Protein AF-A0AA50E3D1-F1 (afdb_monomer_lite)

Foldseek 3Di:
DDLDDLLVCLACLLLCLQVLHDDDPSNVVVDDPLLNVLSVLSRDPDPDGDDPVSLLVSLVVSLLVCLQPPDPPDALQCQCSNQDVPLCQRSHYGNVVSPSVVSSVQRNVQVVLCVLLVSNQFDDWDQDPQRWIWTDSDPPDPAIATAWHFQQWAAPPPGGPGHDTQGGSVFDADPQHNFGFDPPLRTRDGDPPGPSRVVSNVVSVVVVVD

Structure (mmCIF, N/CA/C/O backbone):
data_AF-A0AA50E3D1-F1
#
_entry.id   AF-A0AA50E3D1-F1
#
loop_
_atom_site.group_PDB
_atom_site.id
_atom_site.type_symbol
_atom_site.label_atom_id
_atom_site.label_alt_id
_atom_site.label_comp_id
_atom_site.label_asym_id
_atom_site.label_entity_id
_atom_site.label_seq_id
_atom_site.pdbx_PDB_ins_code
_atom_site.Cartn_x
_atom_site.Cartn_y
_atom_site.Cartn_z
_atom_site.occupancy
_atom_site.B_iso_or_equiv
_atom_site.auth_seq_id
_atom_site.auth_comp_id
_atom_site.auth_asym_id
_atom_site.auth_atom_id
_atom_site.pdbx_PDB_model_num
ATOM 1 N N . MET A 1 1 ? 15.733 -3.525 -39.068 1.00 38.19 1 MET A N 1
ATOM 2 C CA . MET A 1 1 ? 15.652 -3.343 -37.601 1.00 38.19 1 MET A CA 1
ATOM 3 C C . MET A 1 1 ? 14.176 -3.361 -37.200 1.00 38.19 1 MET A C 1
ATOM 5 O O . MET A 1 1 ? 13.487 -2.379 -37.436 1.00 38.19 1 MET A O 1
ATOM 9 N N . LYS A 1 2 ? 13.637 -4.506 -36.746 1.00 36.41 2 LYS A N 1
ATOM 10 C CA . LYS A 1 2 ? 12.202 -4.633 -36.421 1.00 36.41 2 LYS A CA 1
ATOM 11 C C . LYS A 1 2 ? 11.893 -3.815 -35.164 1.00 36.41 2 LYS A C 1
ATOM 13 O O . LYS A 1 2 ? 12.487 -4.052 -34.115 1.00 36.41 2 LYS A O 1
ATOM 18 N N . LEU A 1 3 ? 10.992 -2.844 -35.298 1.00 39.00 3 LEU A N 1
ATOM 19 C CA . LEU A 1 3 ? 10.443 -2.069 -34.191 1.00 39.00 3 LEU A CA 1
ATOM 20 C C . LEU A 1 3 ? 9.810 -3.046 -33.197 1.00 39.00 3 LEU A C 1
ATOM 22 O O . LEU A 1 3 ? 8.889 -3.777 -33.547 1.00 39.00 3 LEU A O 1
ATOM 26 N N . LEU A 1 4 ? 10.334 -3.080 -31.974 1.00 45.28 4 LEU A N 1
ATOM 27 C CA . LEU A 1 4 ? 9.755 -3.871 -30.895 1.00 45.28 4 LEU A CA 1
ATOM 28 C C . LEU A 1 4 ? 8.324 -3.375 -30.639 1.00 45.28 4 LEU A C 1
ATOM 30 O O . LEU A 1 4 ? 8.110 -2.171 -30.445 1.00 45.28 4 LEU A O 1
ATOM 34 N N . ASP A 1 5 ? 7.376 -4.308 -30.702 1.00 61.41 5 ASP A N 1
ATOM 35 C CA . ASP A 1 5 ? 5.982 -4.138 -30.296 1.00 61.41 5 ASP A CA 1
ATOM 36 C C . ASP A 1 5 ? 5.935 -3.670 -28.829 1.00 61.41 5 ASP A C 1
ATOM 38 O O . ASP A 1 5 ? 6.790 -4.063 -28.027 1.00 61.41 5 ASP A O 1
ATOM 42 N N . GLY A 1 6 ? 4.965 -2.827 -28.461 1.00 61.62 6 GLY A N 1
ATOM 43 C CA . GLY A 1 6 ? 4.809 -2.322 -27.089 1.00 61.62 6 GLY A CA 1
ATOM 44 C C . GLY A 1 6 ? 4.731 -3.455 -26.061 1.00 61.62 6 GLY A C 1
ATOM 45 O O . GLY A 1 6 ? 5.223 -3.324 -24.942 1.00 61.62 6 GLY A O 1
ATOM 46 N N . ASN A 1 7 ? 4.238 -4.619 -26.489 1.00 69.19 7 ASN A N 1
ATOM 47 C CA . ASN A 1 7 ? 4.177 -5.842 -25.697 1.00 69.19 7 ASN A CA 1
ATOM 48 C C . ASN A 1 7 ? 5.562 -6.400 -25.296 1.00 69.19 7 ASN A C 1
ATOM 50 O O . ASN A 1 7 ? 5.706 -7.000 -24.231 1.00 69.19 7 ASN A O 1
ATOM 54 N N . LEU A 1 8 ? 6.614 -6.183 -26.103 1.00 79.31 8 LEU A N 1
ATOM 55 C CA . LEU A 1 8 ? 7.971 -6.609 -25.736 1.00 79.31 8 LEU A CA 1
ATOM 56 C C . LEU A 1 8 ? 8.584 -5.729 -24.643 1.00 79.31 8 LEU A C 1
ATOM 58 O O . LEU A 1 8 ? 9.304 -6.256 -23.801 1.00 79.31 8 LEU A O 1
ATOM 62 N N . ILE A 1 9 ? 8.298 -4.425 -24.615 1.00 85.12 9 ILE A N 1
ATOM 63 C CA . ILE A 1 9 ? 8.881 -3.513 -23.615 1.00 85.12 9 ILE A CA 1
ATOM 64 C C . ILE A 1 9 ? 8.544 -4.006 -22.205 1.00 85.12 9 ILE A C 1
ATOM 66 O O . ILE A 1 9 ? 9.432 -4.228 -21.384 1.00 85.12 9 ILE A O 1
ATOM 70 N N . TYR A 1 10 ? 7.264 -4.264 -21.953 1.00 83.19 10 TYR A N 1
ATOM 71 C CA . TYR A 1 10 ? 6.784 -4.723 -20.652 1.00 83.19 10 TYR A CA 1
ATOM 72 C C . TYR A 1 10 ? 7.234 -6.146 -20.312 1.00 83.19 10 TYR A C 1
ATOM 74 O O . TYR A 1 10 ? 7.543 -6.438 -19.159 1.00 83.19 10 TYR A O 1
ATOM 82 N N . LYS A 1 11 ? 7.383 -7.013 -21.322 1.00 84.81 11 LYS A N 1
ATOM 83 C CA . LYS A 1 11 ? 7.913 -8.372 -21.144 1.00 84.81 11 LYS A CA 1
ATOM 84 C C . LYS A 1 11 ? 9.331 -8.395 -20.559 1.00 84.81 11 LYS A C 1
ATOM 86 O O . LYS A 1 11 ? 9.664 -9.335 -19.841 1.00 84.81 11 LYS A O 1
ATOM 91 N N . TYR A 1 12 ? 10.161 -7.402 -20.885 1.00 89.69 12 TYR A N 1
ATOM 92 C CA . TYR A 1 12 ? 11.576 -7.369 -20.497 1.00 89.69 12 TYR A CA 1
ATOM 93 C C . TYR A 1 12 ? 11.921 -6.280 -19.474 1.00 89.69 12 TYR A C 1
ATOM 95 O O . TYR A 1 12 ? 13.002 -6.338 -18.887 1.00 89.69 12 TYR A O 1
ATOM 103 N N . ALA A 1 13 ? 11.034 -5.311 -19.223 1.00 90.81 13 ALA A N 1
ATOM 104 C CA . ALA A 1 13 ? 11.274 -4.214 -18.282 1.00 90.81 13 ALA A CA 1
ATOM 105 C C . ALA A 1 13 ? 11.737 -4.711 -16.901 1.00 90.81 13 ALA A C 1
ATOM 107 O O . ALA A 1 13 ? 12.683 -4.173 -16.326 1.00 90.81 13 ALA A O 1
ATOM 108 N N . ASN A 1 14 ? 11.139 -5.793 -16.404 1.00 92.06 14 ASN A N 1
ATOM 109 C CA . ASN A 1 14 ? 11.482 -6.384 -15.115 1.00 92.06 14 ASN A CA 1
ATOM 110 C C . ASN A 1 14 ? 12.936 -6.887 -15.026 1.00 92.06 14 ASN A C 1
ATOM 112 O O . ASN A 1 14 ? 13.548 -6.778 -13.964 1.00 92.06 14 ASN A O 1
ATOM 116 N N . ILE A 1 15 ? 13.506 -7.393 -16.126 1.00 91.81 15 ILE A N 1
ATOM 117 C CA . ILE A 1 15 ? 14.906 -7.839 -16.207 1.00 91.81 15 ILE A CA 1
ATOM 118 C C . ILE A 1 15 ? 15.848 -6.635 -16.175 1.00 91.81 15 ILE A C 1
ATOM 120 O O . ILE A 1 15 ? 16.857 -6.667 -15.475 1.00 91.81 15 ILE A O 1
ATOM 124 N N . PHE A 1 16 ? 15.499 -5.554 -16.877 1.00 93.12 16 PHE A N 1
ATOM 125 C CA . PHE A 1 16 ? 16.273 -4.310 -16.852 1.00 93.12 16 PHE A CA 1
ATOM 126 C C . PHE A 1 16 ? 16.295 -3.688 -15.451 1.00 93.12 16 PHE A C 1
ATOM 128 O O . PHE A 1 16 ? 17.358 -3.304 -14.964 1.00 93.12 16 PHE A O 1
ATOM 135 N N . ILE A 1 17 ? 15.147 -3.676 -14.765 1.00 93.38 17 ILE A N 1
ATOM 136 C CA . ILE A 1 17 ? 15.032 -3.220 -13.372 1.00 93.38 17 ILE A CA 1
ATOM 137 C C . ILE A 1 17 ? 15.901 -4.081 -12.439 1.00 93.38 17 ILE A C 1
ATOM 139 O O . ILE A 1 17 ? 16.658 -3.546 -11.617 1.00 93.38 17 ILE A O 1
ATOM 143 N N . PHE A 1 18 ? 15.806 -5.409 -12.565 1.00 92.25 18 PHE A N 1
ATOM 144 C CA . PHE A 1 18 ? 16.572 -6.353 -11.749 1.00 92.25 18 PHE A CA 1
ATOM 145 C C . PHE A 1 18 ? 18.081 -6.168 -11.943 1.00 92.25 18 PHE A C 1
ATOM 147 O O . PHE A 1 18 ? 18.808 -5.982 -10.967 1.00 92.25 18 PHE A O 1
ATOM 154 N N . GLY A 1 19 ? 18.530 -6.122 -13.200 1.00 91.94 19 GLY A N 1
ATOM 155 C CA . GLY A 1 19 ? 19.931 -5.928 -13.575 1.00 91.94 19 GLY A CA 1
ATOM 156 C C . GLY A 1 19 ? 20.464 -4.506 -13.385 1.00 91.94 19 GLY A C 1
ATOM 157 O O . GLY A 1 19 ? 21.650 -4.282 -13.596 1.00 91.94 19 GLY A O 1
ATOM 158 N N . ASN A 1 20 ? 19.619 -3.552 -12.971 1.00 92.38 20 ASN A N 1
ATOM 159 C CA . ASN A 1 20 ? 19.969 -2.133 -12.829 1.00 92.38 20 ASN A CA 1
ATOM 160 C C . ASN A 1 20 ? 20.496 -1.491 -14.130 1.00 92.38 20 ASN A C 1
ATOM 162 O O . ASN A 1 20 ? 21.344 -0.600 -14.096 1.00 92.38 20 ASN A O 1
ATOM 166 N N . TYR A 1 21 ? 20.008 -1.952 -15.281 1.00 92.12 21 TYR A N 1
ATOM 167 C CA . TYR A 1 21 ? 20.421 -1.438 -16.586 1.00 92.12 21 TYR A CA 1
ATOM 168 C C . TYR A 1 21 ? 19.746 -0.098 -16.904 1.00 92.12 21 TYR A C 1
ATOM 170 O O . TYR A 1 21 ? 18.844 0.348 -16.199 1.00 92.12 21 TYR A O 1
ATOM 178 N N . GLN A 1 22 ? 20.172 0.576 -17.970 1.00 91.38 22 GLN A N 1
ATOM 179 C CA . GLN A 1 22 ? 19.417 1.695 -18.545 1.00 91.38 22 GLN A CA 1
ATOM 180 C C . GLN A 1 22 ? 18.442 1.159 -19.596 1.00 91.38 22 GLN A C 1
ATOM 182 O O . GLN A 1 22 ? 18.781 0.232 -20.334 1.00 91.38 22 GLN A O 1
ATOM 187 N N . LEU A 1 23 ? 17.236 1.731 -19.675 1.00 91.69 23 LEU A N 1
ATOM 188 C CA . LEU A 1 23 ? 16.322 1.399 -20.770 1.00 91.69 23 LEU A CA 1
ATOM 189 C C . LEU A 1 23 ? 16.859 1.971 -22.087 1.00 91.69 23 LEU A C 1
ATOM 191 O O . LEU A 1 23 ? 17.353 3.101 -22.093 1.00 91.69 23 LEU A O 1
ATOM 195 N N . PRO A 1 24 ? 16.695 1.259 -23.214 1.00 93.44 24 PRO A N 1
ATOM 196 C CA . PRO A 1 24 ? 16.945 1.833 -24.529 1.00 93.44 24 PRO A CA 1
ATOM 197 C C . PRO A 1 24 ? 16.092 3.089 -24.755 1.00 93.44 24 PRO A C 1
ATOM 199 O O . PRO A 1 24 ? 14.899 3.095 -24.444 1.00 93.44 24 PRO A O 1
ATOM 202 N N . GLU A 1 25 ? 16.660 4.131 -25.367 1.00 92.62 25 GLU A N 1
ATOM 203 C CA . GLU A 1 25 ? 15.930 5.377 -25.670 1.00 92.62 25 GLU A CA 1
ATOM 204 C C . GLU A 1 25 ? 14.661 5.123 -26.493 1.00 92.62 25 GLU A C 1
ATOM 206 O O . GLU A 1 25 ? 13.601 5.692 -26.231 1.00 92.62 25 GLU A O 1
ATOM 211 N N . SER A 1 26 ? 14.738 4.178 -27.432 1.00 91.81 26 SER A N 1
ATOM 212 C CA . SER A 1 26 ? 13.607 3.754 -28.259 1.00 91.81 26 SER A CA 1
ATOM 213 C C . SER A 1 26 ? 12.440 3.157 -27.461 1.00 91.81 26 SER A C 1
ATOM 215 O O . SER A 1 26 ? 11.311 3.159 -27.952 1.00 91.81 26 SER A O 1
ATOM 217 N N . TRP A 1 27 ? 12.684 2.647 -26.248 1.00 92.31 27 TRP A N 1
ATOM 218 C CA . TRP A 1 27 ? 11.636 2.175 -25.339 1.00 92.31 27 TRP A CA 1
ATOM 219 C C . TRP A 1 27 ? 11.072 3.330 -24.525 1.00 92.31 27 TRP A C 1
ATOM 221 O O . TRP A 1 27 ? 9.857 3.451 -24.415 1.00 92.31 27 TRP A O 1
ATOM 231 N N . ILE A 1 28 ? 11.940 4.211 -24.019 1.00 92.06 28 ILE A N 1
ATOM 232 C CA . ILE A 1 28 ? 11.545 5.381 -23.224 1.00 92.06 28 ILE A CA 1
ATOM 233 C C . ILE A 1 28 ? 10.522 6.238 -23.981 1.00 92.06 28 ILE A C 1
ATOM 235 O O . ILE A 1 28 ? 9.529 6.652 -23.392 1.00 92.06 28 ILE A O 1
ATOM 239 N N . ILE A 1 29 ? 10.720 6.448 -25.287 1.00 92.38 29 ILE A N 1
ATOM 240 C CA . ILE A 1 29 ? 9.815 7.240 -26.142 1.00 92.38 29 ILE A CA 1
ATOM 241 C C . ILE A 1 29 ? 8.424 6.590 -26.286 1.00 92.38 29 ILE A C 1
ATOM 243 O O . ILE A 1 29 ? 7.438 7.288 -26.506 1.00 92.38 29 ILE A O 1
ATOM 247 N N . LYS A 1 30 ? 8.328 5.262 -26.158 1.00 91.94 30 LYS A N 1
ATOM 248 C CA . LYS A 1 30 ? 7.078 4.497 -26.310 1.00 91.94 30 LYS A CA 1
ATOM 249 C C . LYS A 1 30 ? 6.349 4.244 -24.990 1.00 91.94 30 LYS A C 1
ATOM 251 O O . LYS A 1 30 ? 5.217 3.769 -25.008 1.00 91.94 30 LYS A O 1
ATOM 256 N N . MET A 1 31 ? 6.997 4.496 -23.856 1.00 90.81 31 MET A N 1
ATOM 257 C CA . MET A 1 31 ? 6.428 4.247 -22.536 1.00 90.81 31 MET A CA 1
ATOM 258 C C . MET A 1 31 ? 5.663 5.474 -22.025 1.00 90.81 31 MET A C 1
ATOM 260 O O . MET A 1 31 ? 6.094 6.608 -22.247 1.00 90.81 31 MET A O 1
ATOM 264 N N . PRO A 1 32 ? 4.565 5.278 -21.274 1.00 91.81 32 PRO A N 1
ATOM 265 C CA . PRO A 1 32 ? 3.883 6.387 -20.626 1.00 91.81 32 PRO A CA 1
ATOM 266 C C . PRO A 1 32 ? 4.798 7.034 -19.578 1.00 91.81 32 PRO A C 1
ATOM 268 O O . PRO A 1 32 ? 5.623 6.367 -18.944 1.00 91.81 32 PRO A O 1
ATOM 271 N N . LYS A 1 33 ? 4.631 8.346 -19.362 1.00 92.19 33 LYS A N 1
ATOM 272 C CA . LYS A 1 33 ? 5.513 9.145 -18.488 1.00 92.19 33 LYS A CA 1
ATOM 273 C C . LY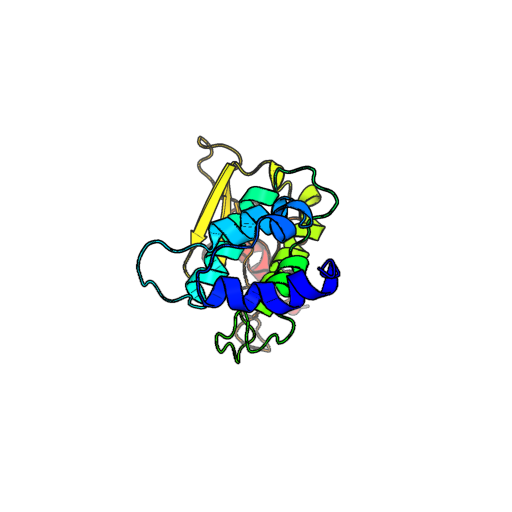S A 1 33 ? 5.644 8.555 -17.083 1.00 92.19 33 LYS A C 1
ATOM 275 O O . LYS A 1 33 ? 6.761 8.422 -16.589 1.00 92.19 33 LYS A O 1
ATOM 280 N N . TRP A 1 34 ? 4.531 8.129 -16.481 1.00 93.62 34 TRP A N 1
ATOM 281 C CA . TRP A 1 34 ? 4.526 7.514 -15.150 1.00 93.62 34 TRP A CA 1
ATOM 282 C C . TRP A 1 34 ? 5.402 6.250 -15.088 1.00 93.62 34 TRP A C 1
ATOM 284 O O . TRP A 1 34 ? 6.062 6.006 -14.083 1.00 93.62 34 TRP A O 1
ATOM 294 N N . ALA A 1 35 ? 5.445 5.449 -16.160 1.00 93.44 35 ALA A N 1
ATOM 295 C CA . ALA A 1 35 ? 6.210 4.204 -16.189 1.00 93.44 35 ALA A CA 1
ATOM 296 C C . ALA A 1 35 ? 7.712 4.487 -16.266 1.00 93.44 35 ALA A C 1
ATOM 298 O O . ALA A 1 35 ? 8.502 3.845 -15.575 1.00 93.44 35 ALA A O 1
ATOM 299 N N . VAL A 1 36 ? 8.100 5.485 -17.065 1.00 93.94 36 VAL A N 1
ATOM 300 C CA . VAL A 1 36 ? 9.487 5.959 -17.148 1.00 93.94 36 VAL A CA 1
ATOM 301 C C . VAL A 1 36 ? 9.936 6.556 -15.812 1.00 93.94 36 VAL A C 1
ATOM 303 O O . VAL A 1 36 ? 11.042 6.275 -15.351 1.00 93.94 36 VAL A O 1
ATOM 306 N N . GLU A 1 37 ? 9.091 7.362 -15.166 1.00 94.31 37 GLU A N 1
ATOM 307 C CA . GLU A 1 37 ? 9.381 7.935 -13.846 1.00 94.31 37 GLU A CA 1
ATOM 308 C C . GLU A 1 37 ? 9.537 6.855 -12.770 1.00 94.31 37 GLU A C 1
ATOM 310 O O . GLU A 1 37 ? 10.506 6.888 -12.004 1.00 94.31 37 GLU A O 1
ATOM 315 N N . PHE A 1 38 ? 8.639 5.866 -12.744 1.00 95.38 38 PHE A N 1
ATOM 316 C CA . PHE A 1 38 ? 8.739 4.732 -11.831 1.00 95.38 38 PHE A CA 1
ATOM 317 C C . PHE A 1 38 ? 10.017 3.927 -12.073 1.00 95.38 38 PHE A C 1
ATOM 319 O O . PHE A 1 38 ? 10.761 3.680 -11.124 1.00 95.38 38 PHE A O 1
ATOM 326 N N . TYR A 1 39 ? 10.330 3.600 -13.329 1.00 94.56 39 TYR A N 1
ATOM 327 C CA . TYR A 1 39 ? 11.570 2.913 -13.690 1.00 94.56 39 TYR A CA 1
ATOM 328 C C . TYR A 1 39 ? 12.803 3.653 -13.163 1.00 94.56 39 TYR A C 1
ATOM 330 O O . TYR A 1 39 ? 13.633 3.076 -12.464 1.00 94.56 39 TYR A O 1
ATOM 338 N N . LYS A 1 40 ? 12.900 4.958 -13.445 1.00 93.38 40 LYS A N 1
ATOM 339 C CA . LYS A 1 40 ? 14.020 5.791 -12.990 1.00 93.38 40 LYS A CA 1
ATOM 340 C C . LYS A 1 40 ? 14.119 5.825 -11.468 1.00 93.38 40 LYS A C 1
ATOM 342 O O . LYS A 1 40 ? 15.220 5.871 -10.933 1.00 93.38 40 LYS A O 1
ATOM 347 N N . SER A 1 41 ? 12.988 5.771 -10.763 1.00 92.69 41 SER A N 1
ATOM 348 C CA . SER A 1 41 ? 12.974 5.730 -9.299 1.00 92.69 41 SER A CA 1
ATOM 349 C C . SER A 1 41 ? 13.539 4.436 -8.706 1.00 92.69 41 SER A C 1
ATOM 351 O O . SER A 1 41 ? 13.943 4.446 -7.546 1.00 92.69 41 SER A O 1
ATOM 353 N N . LEU A 1 42 ? 13.580 3.356 -9.496 1.00 93.62 42 LEU A N 1
ATOM 354 C CA . LEU A 1 42 ? 14.146 2.063 -9.117 1.00 93.62 42 LEU A CA 1
ATOM 355 C C . LEU A 1 42 ? 15.634 1.934 -9.450 1.00 93.62 42 LEU A C 1
ATOM 357 O O . LEU A 1 42 ? 16.236 0.919 -9.093 1.00 93.62 42 LEU A O 1
ATOM 361 N N . HIS A 1 43 ? 16.227 2.916 -10.134 1.00 91.00 43 HIS A N 1
ATOM 362 C CA . HIS A 1 43 ? 17.659 2.920 -10.400 1.00 91.00 43 HIS A CA 1
ATOM 363 C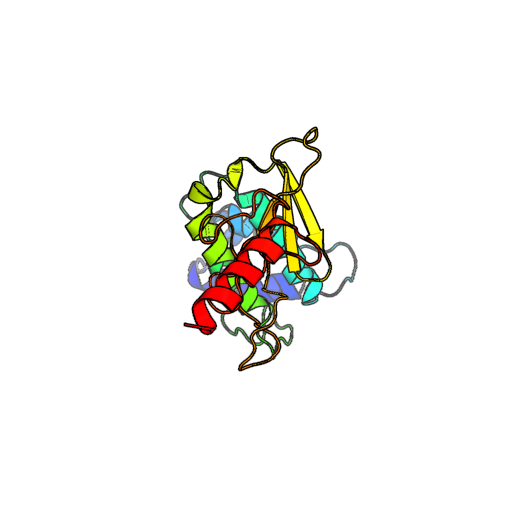 C . HIS A 1 43 ? 18.437 3.079 -9.093 1.00 91.00 43 HIS A C 1
ATOM 365 O O . HIS A 1 43 ? 18.104 3.908 -8.242 1.00 91.00 43 HIS A O 1
ATOM 371 N N . ARG A 1 44 ? 19.477 2.264 -8.932 1.00 90.31 44 ARG A N 1
ATOM 372 C CA . ARG A 1 44 ? 20.261 2.189 -7.700 1.00 90.31 44 ARG A CA 1
ATOM 373 C C . ARG A 1 44 ? 21.693 2.636 -7.995 1.00 90.31 44 ARG A C 1
ATOM 375 O O . ARG A 1 44 ? 22.317 2.028 -8.864 1.00 90.31 44 ARG A O 1
ATOM 382 N N . PRO A 1 45 ? 22.214 3.677 -7.323 1.00 81.56 45 PRO A N 1
ATOM 383 C CA . PRO A 1 45 ? 23.646 3.933 -7.332 1.00 81.56 45 PRO A CA 1
ATOM 384 C C . PRO A 1 45 ? 24.350 2.814 -6.557 1.00 81.56 45 PRO A C 1
ATOM 386 O O . PRO A 1 45 ? 23.807 2.308 -5.571 1.00 81.56 45 PRO A O 1
ATOM 389 N N . ASP A 1 46 ? 25.539 2.437 -7.019 1.00 74.19 46 ASP A N 1
ATOM 390 C CA . ASP A 1 46 ? 26.374 1.377 -6.445 1.00 74.19 46 ASP A CA 1
ATOM 391 C C . ASP A 1 46 ? 25.723 -0.020 -6.488 1.00 74.19 46 ASP A C 1
ATOM 393 O O . ASP A 1 46 ? 24.551 -0.176 -6.823 1.00 74.19 46 ASP A O 1
ATOM 397 N N . ASN A 1 47 ? 26.484 -1.079 -6.196 1.00 70.44 47 ASN A N 1
ATOM 398 C CA . ASN A 1 47 ? 26.085 -2.495 -6.345 1.00 70.44 47 ASN A CA 1
ATOM 399 C C . ASN A 1 47 ? 24.936 -2.960 -5.407 1.00 70.44 47 ASN A C 1
ATOM 401 O O . ASN A 1 47 ? 24.848 -4.135 -5.038 1.00 70.44 47 ASN A O 1
ATOM 405 N N . LEU A 1 48 ? 24.050 -2.053 -4.993 1.00 84.62 48 LEU A N 1
ATOM 406 C CA . LEU A 1 48 ? 22.862 -2.320 -4.203 1.00 84.62 48 LEU A CA 1
ATOM 407 C C . LEU A 1 48 ? 21.907 -3.244 -4.963 1.00 84.62 48 LEU A C 1
ATOM 409 O O . LEU A 1 48 ? 21.361 -2.929 -6.028 1.00 84.62 48 LEU A O 1
ATOM 413 N N . ARG A 1 49 ? 21.672 -4.407 -4.359 1.00 87.56 49 ARG A N 1
ATOM 414 C CA . ARG A 1 49 ? 20.713 -5.387 -4.859 1.00 87.56 49 ARG A CA 1
ATOM 415 C C . ARG A 1 49 ? 19.292 -4.878 -4.660 1.00 87.56 49 ARG A C 1
ATOM 417 O O . ARG A 1 49 ? 18.954 -4.309 -3.622 1.00 87.56 49 ARG A O 1
ATOM 424 N N . LEU A 1 50 ? 18.451 -5.129 -5.656 1.00 92.38 50 LEU A N 1
ATOM 425 C CA . LEU A 1 50 ? 17.018 -4.919 -5.526 1.00 92.38 50 LEU A CA 1
ATOM 426 C C . LEU A 1 50 ? 16.458 -5.900 -4.485 1.00 92.38 50 LEU A C 1
ATOM 428 O O . LEU A 1 50 ? 16.820 -7.075 -4.476 1.00 92.38 50 LEU A O 1
ATOM 432 N N . SER A 1 51 ? 15.582 -5.419 -3.608 1.00 93.12 51 SER A N 1
ATOM 433 C CA . SER A 1 51 ? 14.950 -6.214 -2.551 1.00 93.12 51 SER A CA 1
ATOM 434 C C . SER A 1 51 ? 13.450 -5.925 -2.479 1.00 93.12 51 SER A C 1
ATOM 436 O O . SER A 1 51 ? 13.003 -4.869 -2.934 1.00 93.12 51 SER A O 1
ATOM 438 N N . LEU A 1 52 ? 12.664 -6.832 -1.882 1.00 93.56 52 LEU A N 1
ATOM 439 C CA . LEU A 1 52 ? 11.224 -6.603 -1.690 1.00 93.56 52 LEU A CA 1
ATOM 440 C C . LEU A 1 52 ? 10.924 -5.327 -0.889 1.00 93.56 52 LEU A C 1
ATOM 442 O O . LEU A 1 52 ? 10.087 -4.551 -1.346 1.00 93.56 52 LEU A O 1
ATOM 446 N N . PRO A 1 53 ? 11.612 -5.021 0.235 1.00 92.94 53 PRO A N 1
ATOM 447 C CA . PRO A 1 53 ? 11.389 -3.759 0.939 1.00 92.94 53 PRO A CA 1
ATOM 448 C C . PRO A 1 53 ? 11.677 -2.531 0.069 1.00 92.94 53 PRO A C 1
ATOM 450 O O . PRO A 1 53 ? 10.945 -1.543 0.133 1.00 92.94 53 PRO A O 1
ATOM 453 N N . TYR A 1 54 ? 12.713 -2.592 -0.775 1.00 93.06 54 TYR A N 1
ATOM 454 C CA . TYR A 1 54 ? 13.035 -1.501 -1.692 1.00 93.06 54 TYR A CA 1
ATOM 455 C C . TYR A 1 54 ? 11.948 -1.319 -2.758 1.00 93.06 54 TYR A C 1
ATOM 457 O O . TYR A 1 54 ? 11.533 -0.187 -3.007 1.00 93.06 54 TYR A O 1
ATOM 465 N N . LEU A 1 55 ? 11.447 -2.413 -3.346 1.00 94.31 55 LEU A N 1
ATOM 466 C CA . LEU A 1 55 ? 10.319 -2.376 -4.282 1.00 94.31 55 LEU A CA 1
ATOM 467 C C . LEU A 1 55 ? 9.068 -1.807 -3.614 1.00 94.31 55 LEU A C 1
ATOM 469 O O . LEU A 1 55 ? 8.482 -0.859 -4.128 1.00 94.31 55 LEU A O 1
ATOM 473 N N . TYR A 1 56 ? 8.708 -2.324 -2.441 1.00 94.12 56 TYR A N 1
ATOM 474 C CA . TYR A 1 56 ? 7.553 -1.878 -1.668 1.00 94.12 56 TYR A CA 1
ATOM 475 C C . TYR A 1 56 ? 7.597 -0.364 -1.406 1.00 94.12 56 TYR A C 1
ATOM 477 O O . TYR A 1 56 ? 6.651 0.363 -1.714 1.00 94.12 56 TYR A O 1
ATOM 485 N N . LEU A 1 57 ? 8.720 0.144 -0.886 1.00 93.62 57 LEU A N 1
ATOM 486 C CA . LEU A 1 57 ? 8.875 1.570 -0.590 1.00 93.62 57 LEU A CA 1
ATOM 487 C C . LEU A 1 57 ? 8.937 2.429 -1.856 1.00 93.62 57 LEU A C 1
ATOM 489 O O . LEU A 1 57 ? 8.417 3.546 -1.855 1.00 93.62 57 LEU A O 1
ATOM 493 N N . SER A 1 58 ? 9.531 1.924 -2.937 1.00 95.25 58 SER A N 1
ATOM 494 C CA . SER A 1 58 ? 9.569 2.621 -4.228 1.00 95.25 58 SER A CA 1
ATOM 495 C C . SER A 1 58 ? 8.176 2.753 -4.841 1.00 95.25 58 SER A C 1
ATOM 497 O O . SER A 1 58 ? 7.805 3.847 -5.267 1.00 95.25 58 SER A O 1
ATOM 499 N N . ILE A 1 59 ? 7.373 1.684 -4.798 1.00 95.94 59 ILE A N 1
ATOM 500 C CA . ILE A 1 59 ? 5.963 1.685 -5.212 1.00 95.94 59 ILE A CA 1
ATOM 501 C C . ILE A 1 59 ? 5.178 2.702 -4.384 1.00 95.94 59 ILE A C 1
ATOM 503 O O . ILE A 1 59 ? 4.507 3.560 -4.953 1.00 95.94 59 ILE A O 1
ATOM 507 N N . LEU A 1 60 ? 5.302 2.668 -3.051 1.00 95.69 60 LEU A N 1
ATOM 508 C CA . LEU A 1 60 ? 4.612 3.616 -2.172 1.00 95.69 60 LEU A CA 1
ATOM 509 C C . LEU A 1 60 ? 5.008 5.064 -2.489 1.00 95.69 60 LEU A C 1
ATOM 511 O O . LEU A 1 60 ? 4.153 5.933 -2.647 1.00 95.69 60 LEU A O 1
ATOM 515 N N . LYS A 1 61 ? 6.311 5.334 -2.604 1.00 95.44 61 LYS A N 1
ATOM 516 C CA . LYS A 1 61 ? 6.838 6.670 -2.895 1.00 95.44 61 LYS A CA 1
ATOM 517 C C . LYS A 1 61 ? 6.341 7.185 -4.243 1.00 95.44 61 LYS A C 1
ATOM 519 O O . LYS A 1 61 ? 5.950 8.347 -4.332 1.00 95.44 61 LYS A O 1
ATOM 524 N N . HIS A 1 62 ? 6.358 6.347 -5.277 1.00 96.31 62 HIS A N 1
ATOM 525 C CA . HIS A 1 62 ? 5.869 6.720 -6.599 1.00 96.31 62 HIS A CA 1
ATOM 526 C C . HIS A 1 62 ? 4.350 6.929 -6.595 1.00 96.31 62 HIS A C 1
ATOM 528 O O . HIS A 1 62 ? 3.879 7.958 -7.066 1.00 96.31 62 HIS A O 1
ATOM 534 N N . PHE A 1 63 ? 3.586 6.041 -5.953 1.00 95.44 63 PHE A N 1
ATOM 535 C CA . PHE A 1 63 ? 2.143 6.197 -5.770 1.00 95.44 63 PHE A CA 1
ATOM 536 C C . PHE A 1 63 ? 1.780 7.550 -5.149 1.00 95.44 63 PHE A C 1
ATOM 538 O O . PHE A 1 63 ? 0.938 8.267 -5.687 1.00 95.44 63 PHE A O 1
ATOM 545 N N . LEU A 1 64 ? 2.454 7.935 -4.061 1.00 94.38 64 LEU A N 1
ATOM 546 C CA . LEU A 1 64 ? 2.218 9.218 -3.394 1.00 94.38 64 LEU A CA 1
ATOM 547 C C . LEU A 1 64 ? 2.535 10.418 -4.298 1.00 94.38 64 LEU A C 1
ATOM 549 O O . LEU A 1 64 ? 1.832 11.424 -4.235 1.00 94.38 64 LEU A O 1
ATOM 553 N N . LYS A 1 65 ? 3.550 10.311 -5.166 1.00 93.00 65 LYS A N 1
ATOM 554 C CA . LYS A 1 65 ? 3.855 11.338 -6.177 1.00 93.00 65 LYS A CA 1
ATOM 555 C C . LYS A 1 65 ? 2.789 11.435 -7.267 1.00 93.00 65 LYS A C 1
ATOM 557 O O . LYS A 1 65 ? 2.605 12.517 -7.811 1.00 93.00 65 LYS A O 1
ATOM 562 N N . MET A 1 66 ? 2.103 10.336 -7.578 1.00 92.94 66 MET A N 1
ATOM 563 C CA . MET A 1 66 ? 1.062 10.296 -8.609 1.00 92.94 66 MET A CA 1
ATOM 564 C C . MET A 1 66 ? -0.300 10.806 -8.120 1.00 92.94 66 MET A C 1
ATOM 566 O O . MET A 1 66 ? -1.107 11.232 -8.937 1.00 92.94 66 MET A O 1
ATOM 570 N N . LEU A 1 67 ? -0.559 10.831 -6.805 1.00 90.75 67 LEU A N 1
ATOM 571 C CA . LEU A 1 67 ? -1.815 11.340 -6.228 1.00 90.75 67 LEU A CA 1
ATOM 572 C C . LEU A 1 67 ? -2.260 12.727 -6.742 1.00 90.75 67 LEU A C 1
ATOM 574 O O . LEU A 1 67 ? -3.434 12.854 -7.097 1.00 90.75 67 LEU A O 1
ATOM 578 N N . PRO A 1 68 ? -1.399 13.766 -6.782 1.00 87.31 68 PRO A N 1
ATOM 579 C CA . PRO A 1 68 ? -1.797 15.090 -7.262 1.00 87.31 68 PRO A CA 1
ATOM 580 C C . PRO A 1 68 ? -1.913 15.187 -8.790 1.00 87.31 68 PRO A C 1
ATOM 582 O O . PRO A 1 68 ? -2.445 16.175 -9.293 1.00 87.31 68 PRO A O 1
ATOM 585 N N . VAL A 1 69 ? -1.405 14.208 -9.541 1.00 84.19 69 VAL A N 1
ATOM 586 C CA . VAL A 1 69 ? -1.307 14.289 -10.999 1.00 84.19 69 VAL A CA 1
ATOM 587 C C . VAL A 1 69 ? -2.650 13.918 -11.633 1.00 84.19 69 VAL A C 1
ATOM 589 O O . VAL A 1 69 ? -3.196 12.846 -11.387 1.00 84.19 69 VAL A O 1
ATOM 592 N N . LEU A 1 70 ? -3.177 14.785 -12.501 1.00 69.75 70 LEU A N 1
ATOM 593 C CA . LEU A 1 70 ? -4.398 14.543 -13.287 1.00 69.75 70 LEU A CA 1
ATOM 594 C C . LEU A 1 70 ? -4.135 13.640 -14.510 1.00 69.75 70 LEU A C 1
ATOM 596 O O . LEU A 1 70 ? -4.616 13.912 -15.605 1.00 69.75 70 LEU A O 1
ATOM 600 N N . GLN A 1 71 ? -3.330 12.590 -14.353 1.00 68.19 71 GLN A N 1
ATOM 601 C CA . GLN A 1 71 ? -3.082 11.629 -15.427 1.00 68.19 71 GLN A CA 1
ATOM 602 C C . GLN A 1 71 ? -4.203 10.590 -15.457 1.00 68.19 71 GLN A C 1
ATOM 604 O O . GLN A 1 71 ? -4.470 9.923 -14.460 1.00 68.19 71 GLN A O 1
ATOM 609 N N . THR A 1 72 ? -4.853 10.454 -16.611 1.00 70.12 72 THR A N 1
ATOM 610 C CA . THR A 1 72 ? -5.959 9.511 -16.840 1.00 70.12 72 THR A CA 1
ATOM 611 C C . THR A 1 72 ? -5.490 8.068 -17.018 1.00 70.12 72 THR A C 1
ATOM 613 O O . THR A 1 72 ? -6.256 7.146 -16.768 1.00 70.12 72 THR A O 1
ATOM 616 N N . GLU A 1 73 ? -4.235 7.865 -17.420 1.00 85.25 73 GLU A N 1
ATOM 617 C CA . GLU A 1 73 ? -3.700 6.547 -17.787 1.00 85.25 73 GLU A CA 1
ATOM 618 C C . GLU A 1 73 ? -3.070 5.782 -16.619 1.00 85.25 73 GLU A C 1
ATOM 620 O O . GLU A 1 73 ? -2.815 4.588 -16.738 1.00 85.25 73 GLU A O 1
ATOM 625 N N . TYR A 1 74 ? -2.774 6.445 -15.498 1.00 91.69 74 TYR A N 1
ATOM 626 C CA . TYR A 1 74 ? -2.125 5.800 -14.358 1.00 91.69 74 TYR A CA 1
ATOM 627 C C . TYR A 1 74 ? -3.149 5.199 -13.389 1.00 91.69 74 TYR A C 1
ATOM 629 O O . TYR A 1 74 ? -4.084 5.867 -12.945 1.00 91.69 74 TYR A O 1
ATOM 637 N N . HIS A 1 75 ? -2.894 3.960 -12.969 1.00 91.88 75 HIS A N 1
ATOM 638 C CA . HIS A 1 75 ? -3.473 3.379 -11.764 1.00 91.88 75 HIS A CA 1
ATOM 639 C C . HIS A 1 75 ? -2.526 2.314 -11.165 1.00 91.88 75 HIS A C 1
ATOM 641 O O . HIS A 1 75 ? -1.715 1.732 -11.893 1.00 91.88 75 HIS A O 1
ATOM 647 N N . PRO A 1 76 ? -2.582 2.049 -9.845 1.00 94.19 76 PRO A N 1
ATOM 648 C CA . PRO A 1 76 ? -1.598 1.207 -9.153 1.00 94.19 76 PRO A CA 1
ATOM 649 C C . PRO A 1 76 ? -1.443 -0.228 -9.668 1.00 94.19 76 PRO A C 1
ATOM 651 O O . PRO A 1 76 ? -0.362 -0.798 -9.540 1.00 94.19 76 PRO A O 1
ATOM 654 N N . GLN A 1 77 ? -2.473 -0.830 -10.270 1.00 91.69 77 GLN A N 1
ATOM 655 C CA . GLN A 1 77 ? -2.324 -2.170 -10.865 1.00 91.69 77 GLN A CA 1
ATOM 656 C C . GLN A 1 77 ? -1.304 -2.220 -12.012 1.00 91.69 77 GLN A C 1
ATOM 658 O O . GLN A 1 77 ? -0.712 -3.270 -12.254 1.00 91.69 77 GLN A O 1
ATOM 663 N N . LEU A 1 78 ? -1.029 -1.096 -12.682 1.00 92.19 78 LEU A N 1
ATOM 664 C CA . LEU A 1 78 ? -0.086 -1.066 -13.801 1.00 92.19 78 LEU A CA 1
ATOM 665 C C . LEU A 1 78 ? 1.370 -1.304 -13.386 1.00 92.19 78 LEU A C 1
ATOM 667 O O . LEU A 1 78 ? 2.189 -1.638 -14.241 1.00 92.19 78 LEU A O 1
ATOM 671 N N . TYR A 1 79 ? 1.712 -1.212 -12.094 1.00 93.38 79 TYR A N 1
ATOM 672 C CA . TYR A 1 79 ? 3.046 -1.610 -11.633 1.00 93.38 79 TYR A CA 1
ATOM 673 C C . TYR A 1 79 ? 3.351 -3.071 -11.971 1.00 93.38 79 TYR A C 1
ATOM 675 O O . TYR A 1 79 ? 4.475 -3.373 -12.368 1.00 93.38 79 TYR A O 1
ATOM 683 N N . LYS A 1 80 ? 2.354 -3.964 -11.894 1.00 90.00 80 LYS A N 1
ATOM 684 C CA . LYS A 1 80 ? 2.517 -5.399 -12.179 1.00 90.00 80 LYS A CA 1
ATOM 685 C C . LYS A 1 80 ? 3.057 -5.633 -13.594 1.00 90.00 80 LYS A C 1
ATOM 687 O O . LYS A 1 80 ? 3.946 -6.449 -13.798 1.00 90.00 80 LYS A O 1
ATOM 692 N N . VAL A 1 81 ? 2.623 -4.810 -14.549 1.00 88.69 81 VAL A N 1
ATOM 693 C CA . VAL A 1 81 ? 3.063 -4.869 -15.949 1.00 88.69 81 VAL A CA 1
ATOM 694 C C . VAL A 1 81 ? 4.571 -4.590 -16.095 1.00 88.69 81 VAL A C 1
ATOM 696 O O . VAL A 1 81 ? 5.222 -5.159 -16.964 1.00 88.69 81 VAL A O 1
ATOM 699 N N . LEU A 1 82 ? 5.154 -3.747 -15.233 1.00 90.31 82 LEU A N 1
ATOM 700 C CA . LEU A 1 82 ? 6.594 -3.438 -15.239 1.00 90.31 82 LEU A CA 1
ATOM 701 C C . LEU A 1 82 ? 7.421 -4.406 -14.391 1.00 90.31 82 LEU A C 1
ATOM 703 O O . LEU A 1 82 ? 8.578 -4.673 -14.713 1.00 90.31 82 LEU A O 1
ATOM 707 N N . LEU A 1 83 ? 6.847 -4.904 -13.295 1.00 92.19 83 LEU A N 1
ATOM 708 C CA . LEU A 1 83 ? 7.525 -5.808 -12.364 1.00 92.19 83 LEU A CA 1
ATOM 709 C C . LEU A 1 83 ? 7.512 -7.263 -12.864 1.00 92.19 83 LEU A C 1
ATOM 711 O 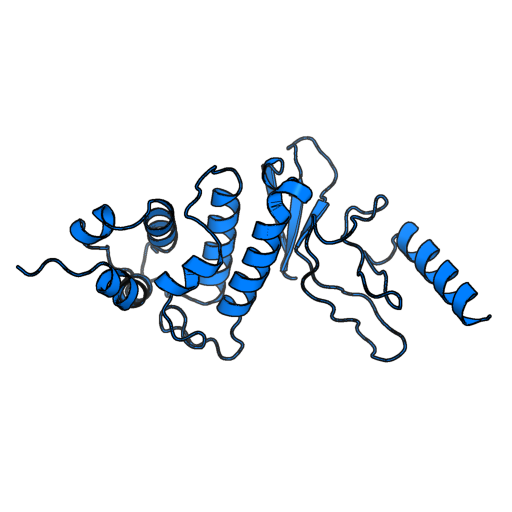O . LEU A 1 83 ? 8.367 -8.059 -12.477 1.00 92.19 83 LEU A O 1
ATOM 715 N N . GLY A 1 84 ? 6.623 -7.590 -13.800 1.00 87.06 84 GLY A N 1
ATOM 716 C CA . GLY A 1 84 ? 6.508 -8.894 -14.440 1.00 87.06 84 GLY A CA 1
ATOM 717 C C . GLY A 1 84 ? 5.199 -9.598 -14.087 1.00 87.06 84 GLY A C 1
ATOM 718 O O . GLY A 1 84 ? 4.616 -9.371 -13.034 1.00 87.06 84 GLY A O 1
ATOM 719 N N . ASN A 1 85 ? 4.761 -10.483 -14.984 1.00 77.94 85 ASN A N 1
ATOM 720 C CA . ASN A 1 85 ? 3.459 -11.153 -14.880 1.00 77.94 85 ASN A CA 1
ATOM 721 C C . ASN A 1 85 ? 3.413 -12.274 -13.828 1.00 77.94 85 ASN A C 1
ATOM 723 O O . ASN A 1 85 ? 2.327 -12.704 -13.457 1.00 77.94 85 ASN A O 1
ATOM 727 N N . ASP A 1 86 ? 4.569 -12.769 -13.377 1.00 81.62 86 ASP A N 1
ATOM 728 C CA . ASP A 1 86 ? 4.633 -13.747 -12.291 1.00 81.62 86 ASP A CA 1
ATOM 729 C C . ASP A 1 86 ? 4.652 -13.020 -10.945 1.00 81.62 86 ASP A C 1
ATOM 731 O O . ASP A 1 86 ? 5.655 -12.417 -10.554 1.00 81.62 86 ASP A O 1
ATOM 735 N N . LEU A 1 87 ? 3.521 -13.090 -10.249 1.00 72.69 87 LEU A N 1
ATOM 736 C CA . LEU A 1 87 ? 3.268 -12.383 -8.995 1.00 72.69 87 LEU A CA 1
ATOM 737 C C . LEU A 1 87 ? 4.068 -12.949 -7.815 1.00 72.69 87 LEU A C 1
ATOM 739 O O . LEU A 1 87 ? 4.243 -12.259 -6.813 1.00 72.69 87 LEU A O 1
ATOM 743 N N . SER A 1 88 ? 4.601 -14.168 -7.946 1.00 86.25 88 SER A N 1
ATOM 744 C CA . SER A 1 88 ? 5.509 -14.773 -6.964 1.00 86.25 88 SER A CA 1
ATOM 745 C C . SER A 1 88 ? 6.975 -14.368 -7.172 1.00 86.25 88 SER A C 1
ATOM 747 O O . SER A 1 88 ? 7.828 -14.645 -6.325 1.00 86.25 88 SER A O 1
ATOM 749 N N . LEU A 1 89 ? 7.277 -13.703 -8.297 1.00 89.81 89 LEU A N 1
ATOM 750 C CA . LEU A 1 89 ? 8.624 -13.302 -8.706 1.00 89.81 89 LEU A CA 1
ATOM 751 C C . LEU A 1 89 ? 8.685 -11.860 -9.264 1.00 89.81 89 LEU A C 1
ATOM 753 O O . LEU A 1 89 ? 9.228 -11.651 -10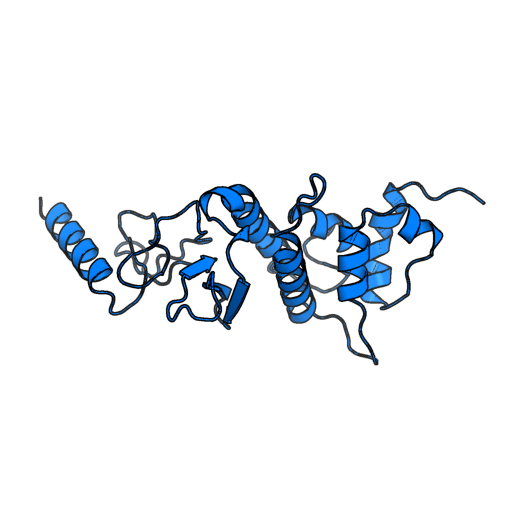.363 1.00 89.81 89 LEU A O 1
ATOM 757 N N . PRO A 1 90 ? 8.195 -10.835 -8.533 1.00 92.25 90 PRO A N 1
ATOM 758 C CA . PRO A 1 90 ? 8.299 -9.442 -8.964 1.00 92.25 90 PRO A CA 1
ATOM 759 C C . PRO A 1 90 ? 9.766 -9.052 -9.174 1.00 92.25 90 PRO A C 1
ATOM 761 O O . PRO A 1 90 ? 10.604 -9.176 -8.282 1.00 92.25 90 PRO A O 1
ATOM 764 N N . CYS A 1 91 ? 10.102 -8.604 -10.384 1.00 91.81 91 CYS A N 1
ATOM 765 C CA . CYS A 1 91 ? 11.475 -8.346 -10.820 1.00 91.81 91 CYS A CA 1
ATOM 766 C C . CYS A 1 91 ? 12.437 -9.502 -10.514 1.00 91.81 91 CYS A C 1
ATOM 768 O O . CYS A 1 91 ? 13.585 -9.256 -10.163 1.00 91.81 91 CYS A O 1
ATOM 770 N N . LYS A 1 92 ? 11.981 -10.758 -10.641 1.00 90.56 92 LYS A N 1
ATOM 771 C CA . LYS A 1 92 ? 12.769 -11.969 -10.338 1.00 90.56 92 LYS A CA 1
ATOM 772 C C . LYS A 1 92 ? 13.169 -12.117 -8.863 1.00 90.56 92 LYS A C 1
ATOM 774 O O . LYS A 1 92 ? 14.025 -12.938 -8.548 1.00 90.56 92 LYS A O 1
ATOM 779 N N . ILE A 1 93 ? 12.548 -11.361 -7.959 1.00 92.56 93 ILE A N 1
ATOM 780 C CA . ILE A 1 93 ? 12.744 -11.492 -6.515 1.00 92.56 93 ILE A CA 1
ATOM 781 C C . ILE A 1 93 ? 11.672 -12.420 -5.962 1.00 92.56 93 ILE A C 1
ATOM 783 O O . ILE A 1 93 ? 10.494 -12.185 -6.186 1.00 92.56 93 ILE A O 1
ATOM 787 N N . TYR A 1 94 ? 12.080 -13.450 -5.226 1.00 94.00 94 TYR A N 1
ATOM 788 C CA . TYR A 1 94 ? 11.167 -14.414 -4.615 1.00 94.00 94 TYR A CA 1
ATOM 789 C C . TYR A 1 94 ? 10.244 -13.754 -3.578 1.00 94.00 94 TYR A C 1
ATOM 791 O O . TYR A 1 94 ? 10.722 -13.251 -2.561 1.00 94.00 94 TYR A O 1
ATOM 799 N N . ASP A 1 95 ? 8.934 -13.772 -3.841 1.00 94.12 95 ASP A N 1
ATOM 800 C CA . ASP A 1 95 ? 7.860 -13.218 -3.006 1.00 94.12 95 ASP A CA 1
ATOM 801 C C . ASP A 1 95 ? 6.729 -14.251 -2.815 1.00 94.12 95 ASP A C 1
ATOM 803 O O . ASP A 1 95 ? 5.647 -14.127 -3.393 1.00 94.12 95 ASP A O 1
ATOM 807 N N . PRO A 1 96 ? 6.947 -15.305 -2.007 1.00 92.69 96 PRO A N 1
ATOM 808 C CA . PRO A 1 96 ? 5.971 -16.387 -1.843 1.00 92.69 96 PRO A CA 1
ATOM 809 C C . PRO A 1 96 ? 4.676 -15.939 -1.155 1.00 92.69 96 PRO A C 1
ATOM 811 O O . PRO A 1 96 ? 3.652 -16.607 -1.265 1.00 92.69 96 PRO A O 1
ATOM 814 N N . LEU A 1 97 ? 4.720 -14.818 -0.431 1.00 93.38 97 LEU A N 1
ATOM 815 C CA . LEU A 1 97 ? 3.565 -14.240 0.252 1.00 93.38 97 LEU A CA 1
ATOM 816 C C . LEU A 1 97 ? 2.832 -13.206 -0.612 1.00 93.38 97 LEU A C 1
ATOM 818 O O . LEU A 1 97 ? 1.862 -12.621 -0.135 1.00 93.38 97 LEU A O 1
ATOM 822 N N . GLN A 1 98 ? 3.283 -12.978 -1.853 1.00 93.56 98 GLN A N 1
ATOM 823 C CA . GLN A 1 98 ? 2.681 -12.033 -2.796 1.00 93.56 98 GLN A CA 1
ATOM 824 C C . GLN A 1 98 ? 2.487 -10.641 -2.170 1.00 93.56 98 GLN A C 1
ATOM 826 O O . GLN A 1 98 ? 1.453 -9.986 -2.343 1.00 93.56 98 GLN A O 1
ATOM 831 N N . ILE A 1 99 ? 3.486 -10.193 -1.402 1.00 92.50 99 ILE A N 1
ATOM 832 C CA . ILE A 1 99 ? 3.470 -8.922 -0.673 1.00 92.50 99 ILE A CA 1
ATOM 833 C C . ILE A 1 99 ? 3.321 -7.759 -1.650 1.00 92.50 99 ILE A C 1
ATOM 835 O O . ILE A 1 99 ? 2.529 -6.848 -1.407 1.00 92.50 99 ILE A O 1
ATOM 839 N N . ILE A 1 100 ? 4.079 -7.775 -2.748 1.00 94.31 100 ILE A N 1
ATOM 840 C CA . ILE A 1 100 ? 4.047 -6.703 -3.748 1.00 94.31 100 ILE A CA 1
ATOM 841 C C . ILE A 1 100 ? 2.699 -6.670 -4.465 1.00 94.31 100 ILE A C 1
ATOM 843 O O . ILE A 1 100 ? 2.125 -5.595 -4.643 1.00 94.31 100 ILE A O 1
ATOM 847 N N . ASP A 1 101 ? 2.171 -7.839 -4.818 1.00 93.19 101 ASP A N 1
ATOM 848 C CA . ASP A 1 101 ? 0.889 -7.954 -5.503 1.00 93.19 101 ASP A CA 1
ATOM 849 C C . ASP A 1 101 ? -0.271 -7.426 -4.647 1.00 93.19 101 ASP A C 1
ATOM 851 O O . ASP A 1 101 ? -0.968 -6.481 -5.036 1.00 93.19 101 ASP A O 1
ATOM 855 N N . SER A 1 102 ? -0.375 -7.945 -3.419 1.00 92.88 102 SER A N 1
ATOM 856 C CA . SER A 1 102 ? -1.361 -7.531 -2.415 1.00 92.88 102 SER A CA 1
ATOM 857 C C . SER A 1 102 ? -1.255 -6.036 -2.105 1.00 92.88 102 SER A C 1
ATOM 859 O O . SER A 1 102 ? -2.250 -5.345 -1.851 1.00 92.88 102 SER A O 1
ATOM 861 N N . PHE A 1 103 ? -0.035 -5.493 -2.137 1.00 93.56 103 PHE A N 1
ATOM 862 C CA . PHE A 1 103 ? 0.182 -4.070 -1.934 1.00 93.56 103 PHE A CA 1
ATOM 863 C C . PHE A 1 103 ? -0.333 -3.234 -3.111 1.00 93.56 103 PHE A C 1
ATOM 865 O O . PHE A 1 103 ? -1.018 -2.235 -2.883 1.00 93.56 103 PHE A O 1
ATOM 872 N N . CYS A 1 104 ? -0.098 -3.651 -4.358 1.00 94.75 104 CYS A N 1
ATOM 873 C CA . CYS A 1 104 ? -0.687 -3.007 -5.536 1.00 94.75 104 CYS A CA 1
ATOM 874 C C . CYS A 1 104 ? -2.225 -3.015 -5.492 1.00 94.75 104 CYS A C 1
ATOM 876 O O . CYS A 1 104 ? -2.851 -2.011 -5.835 1.00 94.75 104 CYS A O 1
ATOM 878 N N . GLU A 1 105 ? -2.853 -4.101 -5.033 1.00 94.06 105 GLU A N 1
ATOM 879 C CA . GLU A 1 105 ? -4.314 -4.184 -4.833 1.00 94.06 105 GLU A CA 1
ATOM 880 C C . GLU A 1 105 ? -4.821 -3.243 -3.741 1.00 94.06 105 GLU A C 1
ATOM 882 O O . GLU A 1 105 ? -5.834 -2.548 -3.895 1.00 94.06 105 GLU A O 1
ATOM 887 N N . THR A 1 106 ? -4.071 -3.156 -2.649 1.00 94.44 106 THR A N 1
ATOM 888 C CA . THR A 1 106 ? -4.362 -2.226 -1.562 1.00 94.44 106 THR A CA 1
ATOM 889 C C . THR A 1 106 ? -4.295 -0.774 -2.046 1.00 94.44 106 THR A C 1
ATOM 891 O O . THR A 1 106 ? -5.204 0.019 -1.781 1.00 94.44 106 THR A O 1
ATOM 894 N N . LEU A 1 107 ? -3.252 -0.422 -2.805 1.00 95.56 107 LEU A N 1
ATOM 895 C CA . LEU A 1 107 ? -3.102 0.910 -3.387 1.00 95.56 107 LEU A CA 1
ATOM 896 C C . LEU A 1 107 ? -4.173 1.204 -4.438 1.00 95.56 107 LEU A C 1
ATOM 898 O O . LEU A 1 107 ? -4.644 2.334 -4.503 1.00 95.56 107 LEU A O 1
ATOM 902 N N . GLU A 1 108 ? -4.599 0.214 -5.221 1.00 95.75 108 GLU A N 1
ATOM 903 C CA . GLU A 1 108 ? -5.711 0.351 -6.168 1.00 95.75 108 GLU A CA 1
ATOM 904 C C . GLU A 1 108 ? -7.022 0.676 -5.438 1.00 95.75 108 GLU A C 1
ATOM 906 O O . GLU A 1 108 ? -7.761 1.577 -5.836 1.00 95.75 108 GLU A O 1
ATOM 911 N N . THR A 1 109 ? -7.287 0.013 -4.310 1.00 95.50 109 THR A N 1
ATOM 912 C CA . THR A 1 109 ? -8.448 0.331 -3.466 1.00 95.50 109 THR A CA 1
ATOM 913 C C . THR A 1 109 ? -8.374 1.768 -2.950 1.00 95.50 109 THR A C 1
ATOM 915 O O . THR A 1 109 ? -9.367 2.498 -2.999 1.00 95.50 109 THR A O 1
ATOM 918 N N . LEU A 1 110 ? -7.199 2.207 -2.494 1.00 95.38 110 LEU A N 1
ATOM 919 C CA . LEU A 1 110 ? -6.973 3.589 -2.070 1.00 95.38 110 LEU A CA 1
ATOM 920 C C . LEU A 1 110 ? -7.138 4.586 -3.231 1.00 95.38 110 LEU A C 1
ATOM 922 O O . LEU A 1 110 ? -7.776 5.623 -3.060 1.00 95.38 110 LEU A O 1
ATOM 926 N N . TRP A 1 111 ? -6.640 4.256 -4.423 1.00 95.31 111 TRP A N 1
ATOM 927 C CA . TRP A 1 111 ? -6.761 5.070 -5.634 1.00 95.31 111 TRP A CA 1
ATOM 928 C C . TRP A 1 111 ? -8.216 5.278 -6.056 1.00 95.31 111 TRP A C 1
ATOM 930 O O . TRP A 1 111 ? -8.621 6.405 -6.348 1.00 95.31 111 TRP A O 1
ATOM 940 N N . LYS A 1 112 ? -9.035 4.222 -6.024 1.00 94.81 112 LYS A N 1
ATOM 941 C CA . LYS A 1 112 ? -10.472 4.294 -6.339 1.00 94.81 112 LYS A CA 1
ATOM 942 C C . LYS A 1 112 ? -11.254 5.188 -5.372 1.00 94.81 112 LYS A C 1
ATOM 944 O O . LYS A 1 112 ? -12.258 5.766 -5.763 1.00 94.81 112 LYS A O 1
ATOM 949 N N . ASN A 1 113 ? -10.772 5.350 -4.140 1.00 95.38 113 ASN A N 1
ATOM 950 C CA . ASN A 1 113 ? -11.406 6.176 -3.106 1.00 95.38 113 ASN A CA 1
ATOM 951 C C . ASN A 1 113 ? -10.724 7.545 -2.918 1.00 95.38 113 ASN A C 1
ATOM 953 O O . ASN A 1 113 ? -11.040 8.269 -1.972 1.00 95.38 113 ASN A O 1
ATOM 957 N N . ARG A 1 114 ? -9.791 7.920 -3.807 1.00 93.75 114 ARG A N 1
ATOM 958 C CA . ARG A 1 114 ? -8.913 9.087 -3.625 1.00 93.75 114 ARG A CA 1
ATOM 959 C C . ARG A 1 114 ? -9.652 10.421 -3.548 1.00 93.75 114 ARG A C 1
ATOM 961 O O . ARG A 1 114 ? -9.233 11.288 -2.786 1.00 93.75 114 ARG A O 1
ATOM 968 N N . ASP A 1 115 ? -10.726 10.587 -4.317 1.00 93.19 115 ASP A N 1
ATOM 969 C CA . ASP A 1 115 ? -11.460 11.853 -4.373 1.00 93.19 115 ASP A CA 1
ATOM 970 C C . ASP A 1 115 ? -12.360 12.017 -3.134 1.00 93.19 115 ASP A C 1
ATOM 972 O O . ASP A 1 115 ? -12.322 13.063 -2.491 1.00 93.19 115 ASP A O 1
ATOM 976 N N . ILE A 1 116 ? -13.052 10.952 -2.698 1.00 95.12 116 ILE A N 1
ATOM 977 C CA . ILE A 1 116 ? -13.837 10.944 -1.444 1.00 95.12 116 ILE A CA 1
ATOM 978 C C . ILE A 1 116 ? -12.917 11.144 -0.233 1.00 95.12 116 ILE A C 1
ATOM 980 O O . ILE A 1 116 ? -13.212 11.923 0.671 1.00 95.12 116 ILE A O 1
ATOM 984 N N . GLY A 1 117 ? -11.771 10.458 -0.223 1.00 93.62 117 GLY A N 1
ATOM 985 C CA . GLY A 1 117 ? -10.756 10.586 0.819 1.00 93.62 117 GLY A CA 1
ATOM 986 C C . GLY A 1 117 ? -9.920 11.864 0.730 1.00 93.62 117 GLY A C 1
ATOM 987 O O . GLY A 1 117 ? -9.040 12.049 1.569 1.00 93.62 117 GLY A O 1
ATOM 988 N N . LYS A 1 118 ? -10.157 12.724 -0.273 1.00 93.50 118 LYS A N 1
ATOM 989 C CA . LYS A 1 118 ? -9.429 13.982 -0.503 1.00 93.50 118 LYS A CA 1
ATOM 990 C C . LYS A 1 118 ? -7.906 13.809 -0.501 1.00 93.50 118 LYS A C 1
ATOM 992 O O . LYS A 1 118 ? -7.159 14.644 0.005 1.00 93.50 118 LYS A O 1
ATOM 997 N N . LEU A 1 119 ? -7.421 12.713 -1.087 1.00 92.94 119 LEU A N 1
ATOM 998 C CA . LEU A 1 119 ? -6.006 12.321 -1.056 1.00 92.94 119 LEU A CA 1
ATOM 999 C C . LEU A 1 119 ? -5.072 13.397 -1.628 1.00 92.94 119 LEU A C 1
ATOM 1001 O O . LEU A 1 119 ? -3.947 13.547 -1.157 1.00 92.94 119 LEU A O 1
ATOM 1005 N N . LYS A 1 120 ? -5.554 14.169 -2.609 1.00 91.50 120 LYS A N 1
ATOM 1006 C CA . LYS A 1 120 ? -4.826 15.279 -3.245 1.00 91.50 120 LYS A CA 1
ATOM 1007 C C . LYS A 1 120 ? -4.519 16.434 -2.286 1.00 91.50 120 LYS A C 1
ATOM 1009 O O . LYS A 1 120 ? -3.602 17.206 -2.541 1.00 91.50 120 LYS A O 1
ATOM 1014 N N . GLU A 1 121 ? -5.271 16.563 -1.193 1.00 91.44 121 GLU A N 1
ATOM 1015 C CA . GLU A 1 121 ? -5.098 17.643 -0.217 1.00 91.44 121 GLU A CA 1
ATOM 1016 C C . GLU A 1 121 ? -3.950 17.360 0.768 1.00 91.44 121 GLU A C 1
ATOM 1018 O O . GLU A 1 121 ? -3.459 18.279 1.424 1.00 91.44 121 GLU A O 1
ATOM 1023 N N . PHE A 1 122 ? -3.492 16.108 0.882 1.00 92.50 122 PHE A N 1
ATOM 1024 C CA . PHE A 1 122 ? -2.403 15.727 1.780 1.00 92.50 122 PHE A CA 1
ATOM 1025 C C . PHE A 1 122 ? -1.037 16.157 1.233 1.00 92.50 122 PHE A C 1
ATOM 1027 O O . PHE A 1 122 ? -0.667 15.834 0.108 1.00 92.50 122 PHE A O 1
ATOM 1034 N N . LYS A 1 123 ? -0.253 16.856 2.064 1.00 91.06 123 LYS A N 1
ATOM 1035 C CA . LYS A 1 123 ? 1.065 17.409 1.686 1.00 91.06 123 LYS A CA 1
ATOM 1036 C C . LYS A 1 123 ? 2.234 16.755 2.409 1.00 91.06 123 LYS A C 1
ATOM 1038 O O . LYS A 1 123 ? 3.375 16.865 1.971 1.00 91.06 123 LYS A O 1
ATOM 1043 N N . VAL A 1 124 ? 1.969 16.122 3.548 1.00 92.31 124 VAL A N 1
ATOM 1044 C CA . VAL A 1 124 ? 2.976 15.410 4.334 1.00 92.31 124 VAL A CA 1
ATOM 1045 C C . VAL A 1 124 ? 2.434 14.032 4.646 1.00 92.31 124 VAL A C 1
ATOM 1047 O O . VAL A 1 124 ? 1.321 13.915 5.158 1.00 92.31 124 VAL A O 1
ATOM 1050 N N . PHE A 1 125 ? 3.243 13.017 4.365 1.00 93.62 125 PHE A N 1
ATOM 1051 C CA . PHE A 1 125 ? 2.919 11.619 4.595 1.00 93.62 125 PHE A CA 1
ATOM 1052 C C . PHE A 1 125 ? 3.878 11.031 5.619 1.00 93.62 125 PHE A C 1
ATOM 1054 O O . PHE A 1 125 ? 5.069 11.340 5.631 1.00 93.62 125 PHE A O 1
ATOM 1061 N N . LYS A 1 126 ? 3.344 10.165 6.472 1.00 92.69 126 LYS A N 1
ATOM 1062 C CA . LYS A 1 126 ? 4.100 9.366 7.425 1.00 92.69 126 LYS A CA 1
ATOM 1063 C C . LYS A 1 126 ? 3.724 7.913 7.206 1.00 92.69 126 LYS A C 1
ATOM 1065 O O . LYS A 1 126 ? 2.552 7.561 7.301 1.00 92.69 126 LYS A O 1
ATOM 1070 N N . PHE A 1 127 ? 4.725 7.091 6.935 1.00 91.62 127 PHE A N 1
ATOM 1071 C CA . PHE A 1 127 ? 4.594 5.644 6.886 1.00 91.62 127 PHE A CA 1
ATOM 1072 C C . PHE A 1 127 ? 5.304 5.054 8.104 1.00 91.62 127 PHE A C 1
ATOM 1074 O O . PHE A 1 127 ? 6.416 5.477 8.427 1.00 91.62 127 PHE A O 1
ATOM 1081 N N . THR A 1 128 ? 4.663 4.129 8.815 1.00 85.69 128 THR A N 1
ATOM 1082 C CA . THR A 1 128 ? 5.262 3.453 9.977 1.00 85.69 128 THR A CA 1
ATOM 1083 C C . THR A 1 128 ? 5.441 1.961 9.716 1.00 85.69 128 THR A C 1
ATOM 1085 O O . THR A 1 128 ? 4.866 1.405 8.783 1.00 85.69 128 THR A O 1
ATOM 1088 N N . SER A 1 129 ? 6.230 1.294 10.563 1.00 69.69 129 SER A N 1
ATOM 1089 C CA . SER A 1 129 ? 6.602 -0.126 10.440 1.00 69.69 129 SER A CA 1
ATOM 1090 C C . SER A 1 129 ? 5.430 -1.116 10.466 1.00 69.69 129 SER A C 1
ATOM 1092 O O . SER A 1 129 ? 5.624 -2.294 10.192 1.00 69.69 129 SER A O 1
ATOM 1094 N N . GLN A 1 130 ? 4.214 -0.653 10.756 1.00 69.88 130 GLN A N 1
ATOM 1095 C CA . GLN A 1 130 ? 2.982 -1.442 10.731 1.00 69.88 130 GLN A CA 1
ATOM 1096 C C . GLN A 1 130 ? 2.130 -1.148 9.488 1.00 69.88 130 GLN A C 1
ATOM 1098 O O . GLN A 1 130 ? 0.911 -1.234 9.541 1.00 69.88 130 GLN A O 1
ATOM 1103 N N . GLY A 1 131 ? 2.724 -0.705 8.377 1.00 66.38 131 GLY A N 1
ATOM 1104 C CA . GLY A 1 131 ? 1.954 -0.439 7.156 1.00 66.38 131 GLY A CA 1
ATOM 1105 C C . GLY A 1 131 ? 0.932 0.697 7.295 1.00 66.38 131 GLY A C 1
ATOM 1106 O O . GLY A 1 131 ? 0.056 0.847 6.446 1.00 66.38 131 GLY A O 1
ATOM 1107 N N . LEU A 1 132 ? 1.025 1.490 8.368 1.00 86.06 132 LEU A N 1
ATOM 1108 C CA . LEU A 1 132 ? 0.113 2.588 8.645 1.00 86.06 132 LEU A CA 1
ATOM 1109 C C . LEU A 1 132 ? 0.577 3.808 7.856 1.00 86.06 132 LEU A C 1
ATOM 1111 O O . LEU A 1 132 ? 1.595 4.425 8.186 1.00 86.06 132 LEU A O 1
ATOM 1115 N N . LEU A 1 133 ? -0.187 4.161 6.826 1.00 95.31 133 LEU A N 1
ATOM 1116 C CA . LEU A 1 133 ? -0.008 5.406 6.096 1.00 95.31 133 LEU A CA 1
ATOM 1117 C C . LEU A 1 133 ? -0.908 6.467 6.713 1.00 95.31 133 LEU A C 1
ATOM 1119 O O . LEU A 1 133 ? -2.131 6.324 6.769 1.00 95.31 133 LEU A O 1
ATOM 1123 N N . GLN A 1 134 ? -0.300 7.562 7.138 1.00 95.19 134 GLN A N 1
ATOM 1124 C CA . GLN A 1 134 ? -0.997 8.732 7.644 1.00 95.19 134 GLN A CA 1
ATOM 1125 C C . GLN A 1 134 ? -0.571 9.961 6.855 1.00 95.19 134 GLN A C 1
ATOM 1127 O O . GLN A 1 134 ? 0.525 10.001 6.293 1.00 95.19 134 GLN A O 1
ATOM 1132 N N . GLY A 1 135 ? -1.399 10.997 6.867 1.00 94.56 135 GLY A N 1
ATOM 1133 C CA . GLY A 1 135 ? -1.010 12.280 6.309 1.00 94.56 135 GLY A CA 1
ATOM 1134 C C . GLY A 1 135 ? -1.613 13.469 7.035 1.00 94.56 135 GLY A C 1
ATOM 1135 O O . GLY A 1 135 ? -2.520 13.334 7.856 1.00 94.56 135 GLY A O 1
ATOM 1136 N N . LYS A 1 136 ? -1.102 14.649 6.688 1.00 93.44 136 LYS A N 1
ATOM 1137 C CA . LYS A 1 136 ? -1.698 15.945 7.027 1.00 93.44 136 LYS A CA 1
ATOM 1138 C C . LYS A 1 136 ? -1.786 16.852 5.800 1.00 93.44 136 LYS A C 1
ATOM 1140 O O . LYS A 1 136 ? -0.916 16.824 4.925 1.00 93.44 136 LYS A O 1
ATOM 1145 N N . GLN A 1 137 ? -2.839 17.662 5.750 1.00 89.00 137 GLN A N 1
ATOM 1146 C CA . GLN A 1 137 ? -3.124 18.562 4.625 1.00 89.00 137 GLN A CA 1
ATOM 1147 C C . GLN A 1 137 ? -2.281 19.843 4.640 1.00 89.00 137 GLN A C 1
ATOM 1149 O O . GLN A 1 137 ? -1.993 20.444 3.608 1.00 89.00 137 GLN A O 1
ATOM 1154 N N . SER A 1 138 ? -1.822 20.249 5.822 1.00 83.56 138 SER A N 1
ATOM 1155 C CA . SER A 1 138 ? -0.912 21.377 5.995 1.00 83.56 138 SER A CA 1
ATOM 1156 C C . SER A 1 138 ? 0.283 20.969 6.841 1.00 83.56 138 SER A C 1
ATOM 1158 O O . SER A 1 138 ? 0.164 20.142 7.745 1.00 83.56 138 SER A O 1
ATOM 1160 N N . LYS A 1 139 ? 1.438 21.599 6.599 1.00 76.25 139 LYS A N 1
ATOM 1161 C CA . LYS A 1 139 ? 2.608 21.467 7.477 1.00 76.25 139 LYS A CA 1
ATOM 1162 C C . LYS A 1 139 ? 2.301 21.942 8.902 1.00 76.25 139 LYS A C 1
ATOM 1164 O O . LYS A 1 139 ? 2.822 21.330 9.831 1.00 76.25 139 LYS A O 1
ATOM 1169 N N . SER A 1 140 ? 1.436 22.948 9.054 1.00 76.12 140 SER A N 1
ATOM 1170 C CA . SER A 1 140 ? 1.035 23.536 10.340 1.00 76.12 140 SER A CA 1
ATOM 1171 C C . SER A 1 140 ? -0.022 22.736 11.106 1.00 76.12 140 SER A C 1
ATOM 1173 O O . SER A 1 140 ? -0.220 22.985 12.289 1.00 76.12 140 SER A O 1
ATOM 1175 N N . SER A 1 141 ? -0.697 21.774 10.467 1.00 79.06 141 SER A N 1
ATOM 1176 C CA . SER A 1 141 ? -1.666 20.930 11.171 1.00 79.06 141 SER A CA 1
ATOM 1177 C C . SER A 1 141 ? -0.942 20.007 12.155 1.00 79.06 141 SER A C 1
ATOM 1179 O O . SER A 1 141 ? 0.046 19.351 11.799 1.00 79.06 141 SER A O 1
ATOM 1181 N N . SER A 1 142 ? -1.430 19.975 13.395 1.00 77.12 142 SER A N 1
ATOM 1182 C CA . SER A 1 142 ? -0.888 19.144 14.471 1.00 77.12 142 SER A CA 1
ATOM 1183 C C . SER A 1 142 ? -1.352 17.688 14.386 1.00 77.12 142 SER A C 1
ATOM 1185 O O . SER A 1 142 ? -0.677 16.802 14.912 1.00 77.12 142 SER A O 1
ATOM 1187 N N . SER A 1 143 ? -2.471 17.412 13.709 1.00 85.62 143 SER A N 1
ATOM 1188 C CA . SER A 1 143 ? -3.085 16.087 13.673 1.00 85.62 143 SER A CA 1
ATOM 1189 C C . SER A 1 143 ? -2.816 15.350 12.361 1.00 85.62 143 SER A C 1
ATOM 1191 O O . SER A 1 143 ? -2.900 15.890 11.258 1.00 85.62 143 SER A O 1
ATOM 1193 N N . TYR A 1 144 ? -2.491 14.065 12.493 1.00 92.75 144 TYR A N 1
ATOM 1194 C CA . TYR A 1 144 ? -2.414 13.138 11.371 1.00 92.75 144 TYR A CA 1
ATOM 1195 C C . TYR A 1 144 ? -3.754 12.430 11.200 1.00 92.75 144 TYR A C 1
ATOM 1197 O O . TYR A 1 144 ? -4.329 11.937 12.170 1.00 92.75 144 TYR A O 1
ATOM 1205 N N . THR A 1 145 ? -4.204 12.320 9.954 1.00 94.19 145 THR A N 1
ATOM 1206 C CA . THR A 1 145 ? -5.328 11.461 9.577 1.00 94.19 145 THR A CA 1
ATOM 1207 C C . THR A 1 145 ? -4.795 10.183 8.954 1.00 94.19 145 THR A C 1
ATOM 1209 O O . THR A 1 145 ? -3.844 10.202 8.171 1.00 94.19 145 THR A O 1
ATOM 1212 N N . THR A 1 146 ? -5.392 9.057 9.320 1.00 95.44 146 THR A N 1
ATOM 1213 C CA . THR A 1 146 ? -5.028 7.748 8.781 1.00 95.44 146 THR A CA 1
ATOM 1214 C C . THR A 1 146 ? -5.613 7.574 7.384 1.00 95.44 146 THR A C 1
ATOM 1216 O O . THR A 1 146 ? -6.815 7.728 7.189 1.00 95.44 146 THR A O 1
ATOM 1219 N N . ILE A 1 147 ? -4.747 7.251 6.427 1.00 96.38 147 ILE A N 1
ATOM 1220 C CA . ILE A 1 147 ? -5.070 7.082 5.006 1.00 96.38 147 ILE A CA 1
ATOM 1221 C C . ILE A 1 147 ? -5.252 5.598 4.680 1.00 96.38 147 ILE A C 1
ATOM 1223 O O . ILE A 1 147 ? -6.219 5.224 4.019 1.00 96.38 147 ILE A O 1
ATOM 1227 N N . LEU A 1 148 ? -4.331 4.761 5.164 1.00 95.44 148 LEU A N 1
ATOM 1228 C CA . LEU A 1 148 ? -4.338 3.313 4.975 1.00 95.44 148 LEU A CA 1
ATOM 1229 C C . LEU A 1 148 ? -3.882 2.625 6.265 1.00 95.44 148 LEU A C 1
ATOM 1231 O O . LEU A 1 148 ? -2.896 3.048 6.871 1.00 95.44 148 LEU A O 1
ATOM 1235 N N . ALA A 1 149 ? -4.597 1.582 6.679 1.00 94.38 149 ALA A N 1
ATOM 1236 C CA . ALA A 1 149 ? -4.302 0.795 7.871 1.00 94.38 149 ALA A CA 1
ATOM 1237 C C . ALA A 1 149 ? -4.848 -0.634 7.753 1.00 94.38 149 ALA A C 1
ATOM 1239 O O . ALA A 1 149 ? -5.550 -0.974 6.804 1.00 94.38 149 ALA A O 1
ATOM 1240 N N . TYR A 1 150 ? -4.609 -1.437 8.783 1.00 93.00 150 TYR A N 1
ATOM 1241 C CA . TYR A 1 150 ? -5.365 -2.651 9.075 1.00 93.00 150 TYR A CA 1
ATOM 1242 C C . TYR A 1 150 ? -6.015 -2.534 10.459 1.00 93.00 150 TYR A C 1
ATOM 1244 O O . TYR A 1 150 ? -5.605 -1.723 11.297 1.00 93.00 150 TYR A O 1
ATOM 1252 N N . CYS A 1 151 ? -7.037 -3.344 10.723 1.00 93.75 151 CYS A N 1
ATOM 1253 C CA . CYS A 1 151 ? -7.704 -3.362 12.015 1.00 93.75 151 CYS A CA 1
ATOM 1254 C C . CYS A 1 151 ? -6.863 -4.098 13.068 1.00 93.75 151 CYS A C 1
ATOM 1256 O O . CYS A 1 151 ? -6.667 -5.310 13.001 1.00 93.75 151 CYS A O 1
ATOM 1258 N N . GLY A 1 152 ? -6.419 -3.364 14.091 1.00 91.19 152 GLY A N 1
ATOM 1259 C CA . GLY A 1 152 ? -5.774 -3.921 15.289 1.00 91.19 152 GLY A CA 1
ATOM 1260 C C . GLY A 1 152 ? -6.745 -4.340 16.402 1.00 91.19 152 GLY A C 1
ATOM 1261 O O . GLY A 1 152 ? -6.305 -4.632 17.513 1.00 91.19 152 GLY A O 1
ATOM 1262 N N . GLY A 1 153 ? -8.054 -4.301 16.140 1.00 92.69 153 GLY A N 1
ATOM 1263 C CA . GLY A 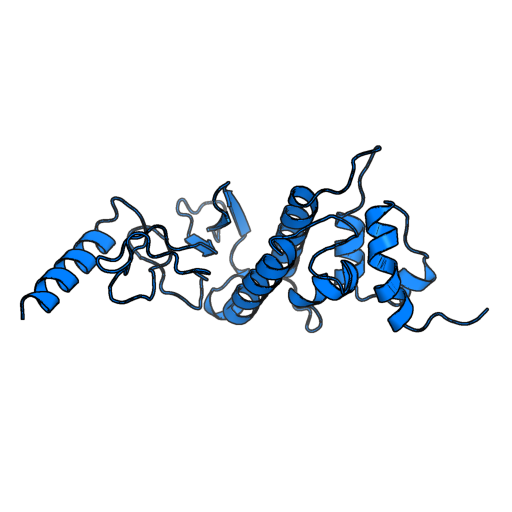1 153 ? -9.099 -4.606 17.114 1.00 92.69 153 GLY A CA 1
ATOM 1264 C C . GLY A 1 153 ? -9.291 -6.100 17.364 1.00 92.69 153 GLY A C 1
ATOM 1265 O O . GLY A 1 153 ? -8.643 -6.950 16.753 1.00 92.69 153 GLY A O 1
ATOM 1266 N N . TRP A 1 154 ? -10.212 -6.408 18.272 1.00 92.44 154 TRP A N 1
ATOM 1267 C CA . TRP A 1 154 ? -10.604 -7.768 18.634 1.00 92.44 154 TRP A CA 1
ATOM 1268 C C . TRP A 1 154 ? -12.112 -7.953 18.470 1.00 92.44 154 TRP A C 1
ATOM 1270 O O . TRP A 1 154 ? -12.879 -6.998 18.600 1.00 92.44 154 TRP A O 1
ATOM 1280 N N . THR A 1 155 ? -12.495 -9.189 18.180 1.00 88.44 155 THR A N 1
ATOM 1281 C CA . THR A 1 155 ? -13.867 -9.692 18.092 1.00 88.44 155 THR A CA 1
ATOM 1282 C C . THR A 1 155 ? -13.984 -10.883 19.032 1.00 88.44 155 THR A C 1
ATOM 1284 O O . THR A 1 155 ? -13.042 -11.668 19.157 1.00 88.44 155 THR A O 1
ATOM 1287 N N . ASP A 1 156 ? -15.126 -11.031 19.695 1.00 80.75 156 ASP A N 1
ATOM 1288 C CA . ASP A 1 156 ? -15.283 -12.064 20.727 1.00 80.75 156 ASP A CA 1
ATOM 1289 C C . ASP A 1 156 ? -15.292 -13.482 20.134 1.00 80.75 156 ASP A C 1
ATOM 1291 O O . ASP A 1 156 ? -14.874 -14.426 20.792 1.00 80.75 156 ASP A O 1
ATOM 1295 N N . ALA A 1 157 ? -15.708 -13.627 18.871 1.00 77.81 157 ALA A N 1
ATOM 1296 C CA . ALA A 1 157 ? -15.799 -14.921 18.198 1.00 77.81 157 ALA A CA 1
ATOM 1297 C C . ALA A 1 157 ? -14.466 -15.420 17.610 1.00 77.81 157 ALA A C 1
ATOM 1299 O O . ALA A 1 157 ? -14.258 -16.625 17.516 1.00 77.81 157 ALA A O 1
ATOM 1300 N N . LYS A 1 158 ? -13.579 -14.515 17.168 1.00 81.00 158 LYS A N 1
ATOM 1301 C CA . LYS A 1 158 ? -12.390 -14.870 16.360 1.00 81.00 158 LYS A CA 1
ATOM 1302 C C . LYS A 1 158 ? -11.060 -14.421 16.973 1.00 81.00 158 LYS A C 1
ATOM 1304 O O . LYS A 1 158 ? -10.001 -14.676 16.404 1.00 81.00 158 LYS A O 1
ATOM 1309 N N . GLY A 1 159 ? -11.081 -13.726 18.112 1.00 89.06 159 GLY A N 1
ATOM 1310 C CA . GLY A 1 159 ? -9.890 -13.074 18.654 1.00 89.06 159 GLY A CA 1
ATOM 1311 C C . GLY A 1 159 ? -9.546 -11.818 17.851 1.00 89.06 159 GLY A C 1
ATOM 1312 O O . GLY A 1 159 ? -10.373 -10.913 17.732 1.00 89.06 159 GLY A O 1
ATOM 1313 N N . LYS A 1 160 ? -8.333 -11.716 17.294 1.00 92.25 160 LYS A N 1
ATOM 1314 C CA . LYS A 1 160 ? -7.940 -10.552 16.475 1.00 92.25 160 LYS A CA 1
ATOM 1315 C C . LYS A 1 160 ? -8.891 -10.379 15.284 1.00 92.25 160 LYS A C 1
ATOM 1317 O O . LYS A 1 160 ? -9.151 -11.328 14.559 1.00 92.25 160 LYS A O 1
ATOM 1322 N N . CYS A 1 161 ? -9.361 -9.152 15.060 1.00 94.00 161 CYS A N 1
ATOM 1323 C CA . CYS A 1 161 ? -10.295 -8.841 13.975 1.00 94.00 161 CYS A CA 1
ATOM 1324 C C . CYS A 1 161 ? -9.664 -9.064 12.594 1.00 94.00 161 CYS A C 1
ATOM 1326 O O . CYS A 1 161 ? -10.253 -9.722 11.746 1.00 94.00 161 CYS A O 1
ATOM 1328 N N . GLY A 1 162 ? -8.469 -8.512 12.359 1.00 89.00 162 GLY A N 1
ATOM 1329 C CA . GLY A 1 162 ? -7.721 -8.733 11.118 1.00 89.00 162 GLY A CA 1
ATOM 1330 C C . GLY A 1 162 ? -8.299 -8.068 9.863 1.00 89.00 162 GLY A C 1
ATOM 1331 O O . GLY A 1 162 ? -7.703 -8.219 8.802 1.00 89.00 162 GLY A O 1
ATOM 1332 N N . HIS A 1 163 ? -9.401 -7.311 9.959 1.00 93.19 163 HIS A N 1
ATOM 1333 C CA . HIS A 1 163 ? -9.985 -6.619 8.806 1.00 93.19 163 HIS A CA 1
ATOM 1334 C C . HIS A 1 163 ? -8.942 -5.733 8.109 1.00 93.19 163 HIS A C 1
ATOM 1336 O O . HIS A 1 163 ? -8.338 -4.847 8.724 1.00 93.19 163 HIS A O 1
ATOM 1342 N N . THR A 1 164 ? -8.739 -5.968 6.816 1.00 91.94 164 THR A N 1
ATOM 1343 C CA . THR A 1 164 ? -7.756 -5.270 5.990 1.00 91.94 164 THR A CA 1
ATOM 1344 C C . THR A 1 164 ? -8.201 -5.282 4.521 1.00 91.94 164 THR A C 1
ATOM 1346 O O . THR A 1 164 ? -8.772 -6.280 4.082 1.00 91.94 164 THR A O 1
ATOM 1349 N N . PRO A 1 165 ? -7.957 -4.211 3.744 1.00 93.38 165 PRO A N 1
ATOM 1350 C CA . PRO A 1 165 ? -7.403 -2.924 4.164 1.00 93.38 165 PRO A CA 1
ATOM 1351 C C . PRO A 1 165 ? -8.472 -1.953 4.695 1.00 93.38 165 PRO A C 1
ATOM 1353 O O . PRO A 1 165 ? -9.577 -1.849 4.161 1.00 93.38 165 PRO A O 1
ATOM 1356 N N . LEU A 1 166 ? -8.101 -1.143 5.689 1.00 95.75 166 LEU A N 1
ATOM 1357 C CA . LEU A 1 166 ? -8.831 0.069 6.065 1.00 95.75 166 LEU A CA 1
ATOM 1358 C C . LEU A 1 166 ? -8.311 1.246 5.242 1.00 95.75 166 LEU A C 1
ATOM 1360 O O . LEU A 1 166 ? -7.144 1.610 5.330 1.00 95.75 166 LEU A O 1
ATOM 1364 N N . VAL A 1 167 ? -9.203 1.853 4.468 1.00 96.56 167 VAL A N 1
ATOM 1365 C CA . VAL A 1 167 ? -8.905 2.890 3.466 1.00 96.56 167 VAL A CA 1
ATOM 1366 C C . VAL A 1 167 ? -9.746 4.144 3.716 1.00 96.56 167 VAL A C 1
ATOM 1368 O O . VAL A 1 167 ? -10.966 4.034 3.873 1.00 96.56 167 VAL A O 1
ATOM 1371 N N . ILE A 1 168 ? -9.119 5.323 3.729 1.00 96.19 168 ILE A N 1
ATOM 1372 C CA . ILE A 1 168 ? -9.815 6.618 3.812 1.00 96.19 168 ILE A CA 1
ATOM 1373 C C . ILE A 1 168 ? -10.705 6.847 2.582 1.00 96.19 168 ILE A C 1
ATOM 1375 O O . ILE A 1 168 ? -10.386 6.416 1.477 1.00 96.19 168 ILE A O 1
ATOM 1379 N N . GLY A 1 169 ? -11.854 7.493 2.771 1.00 95.44 169 GLY A N 1
ATOM 1380 C CA . GLY A 1 169 ? -12.868 7.663 1.724 1.00 95.44 169 GLY A CA 1
ATOM 1381 C C . GLY A 1 169 ? -13.793 6.452 1.569 1.00 95.44 169 GLY A C 1
ATOM 1382 O O . GLY A 1 169 ? -14.966 6.633 1.272 1.00 95.44 169 GLY A O 1
ATOM 1383 N N . LYS A 1 170 ? -13.312 5.239 1.875 1.00 96.88 170 LYS A N 1
ATOM 1384 C CA . LYS A 1 170 ? -14.152 4.034 1.998 1.00 96.88 170 LYS A CA 1
ATOM 1385 C C . LYS A 1 170 ? -14.679 3.835 3.421 1.00 96.88 170 LYS A C 1
ATOM 1387 O O . LYS A 1 170 ? -15.835 3.476 3.613 1.00 96.88 170 LYS A O 1
ATOM 1392 N N . HIS A 1 171 ? -13.829 4.057 4.423 1.00 97.38 171 HIS A N 1
ATOM 1393 C CA . HIS A 1 171 ? -14.156 3.842 5.833 1.00 97.38 171 HIS A CA 1
ATOM 1394 C C . HIS A 1 171 ? -14.197 5.161 6.598 1.00 97.38 171 HIS A C 1
ATOM 1396 O O . HIS A 1 171 ? -13.478 6.112 6.282 1.00 97.38 171 HIS A O 1
ATOM 1402 N N . ARG A 1 172 ? -15.037 5.206 7.637 1.00 96.69 172 ARG A N 1
ATOM 1403 C CA . ARG A 1 172 ? -15.226 6.404 8.460 1.00 96.69 172 ARG A CA 1
ATOM 1404 C C . ARG A 1 172 ? -13.963 6.718 9.256 1.00 96.69 172 ARG A C 1
ATOM 1406 O O . ARG A 1 172 ? -13.346 5.825 9.836 1.00 96.69 172 ARG A O 1
ATOM 1413 N N . VAL A 1 173 ? -13.620 7.999 9.335 1.00 96.19 173 VAL A N 1
ATOM 1414 C CA . VAL A 1 173 ? -12.550 8.499 10.204 1.00 96.19 173 VAL A CA 1
ATOM 1415 C C . VAL A 1 173 ? -13.135 8.786 11.585 1.00 96.19 173 VAL A C 1
ATOM 1417 O O . VAL A 1 173 ? -14.195 9.389 11.717 1.00 96.19 173 VAL A O 1
ATOM 1420 N N . CYS A 1 174 ? -12.449 8.352 12.636 1.00 96.38 174 CYS A N 1
ATOM 1421 C CA . CYS A 1 174 ? -12.826 8.655 14.006 1.00 96.38 174 CYS A CA 1
ATOM 1422 C C . CYS A 1 174 ? -12.441 10.093 14.359 1.00 96.38 174 CYS A C 1
ATOM 1424 O O . CYS A 1 174 ? -11.258 10.383 14.529 1.00 96.38 174 CYS A O 1
ATOM 1426 N N . GLU A 1 175 ? -13.430 10.952 14.584 1.00 93.50 175 GLU A N 1
ATOM 1427 C CA . GLU A 1 175 ? -13.235 12.366 14.949 1.00 93.50 175 GLU A CA 1
ATOM 1428 C C . GLU A 1 175 ? -12.345 12.555 16.187 1.00 93.50 175 GLU A C 1
ATOM 1430 O O . GLU A 1 175 ? -11.517 13.456 16.222 1.00 93.50 175 GLU A O 1
ATOM 1435 N N . GLY A 1 176 ? -12.436 11.654 17.172 1.00 93.56 176 GLY A N 1
ATOM 1436 C CA . GLY A 1 176 ? -11.636 11.760 18.395 1.00 93.56 176 GLY A CA 1
ATOM 1437 C C . GLY A 1 176 ? -10.149 11.404 18.260 1.00 93.56 176 GLY A C 1
ATOM 1438 O O . GLY A 1 176 ? -9.371 11.758 19.139 1.00 93.56 176 GLY A O 1
ATOM 1439 N N . CYS A 1 177 ? -9.719 10.667 17.226 1.00 93.44 177 CYS A N 1
ATOM 1440 C CA . CYS A 1 177 ? -8.309 10.240 17.125 1.00 93.44 177 CYS A CA 1
ATOM 1441 C C . CYS A 1 177 ? -7.694 10.262 15.720 1.00 93.44 177 CYS A C 1
ATOM 1443 O O . CYS A 1 177 ? -6.497 10.006 15.600 1.00 93.44 177 CYS A O 1
ATOM 1445 N N . GLY A 1 178 ? -8.473 10.520 14.667 1.00 93.31 178 GLY A N 1
ATOM 1446 C CA . GLY A 1 178 ? -8.003 10.540 13.277 1.00 93.31 178 GLY A CA 1
ATOM 1447 C C . GLY A 1 178 ? -7.707 9.161 12.667 1.00 93.31 178 GLY A C 1
ATOM 1448 O O . GLY A 1 178 ? -7.166 9.081 11.564 1.00 93.31 178 GLY A O 1
ATOM 1449 N N . TYR A 1 179 ? -8.026 8.062 13.360 1.00 95.25 179 TYR A N 1
ATOM 1450 C CA . TYR A 1 179 ? -7.876 6.693 12.842 1.00 95.25 179 TYR A CA 1
ATOM 1451 C C . TYR A 1 179 ? -9.138 6.231 12.119 1.00 95.25 179 TYR A C 1
ATOM 1453 O O . TYR A 1 179 ? -10.241 6.662 12.452 1.00 95.25 179 TYR A O 1
ATOM 1461 N N . LEU A 1 180 ? -8.979 5.326 11.156 1.00 96.69 180 LEU A N 1
ATOM 1462 C CA . LEU A 1 180 ? -10.104 4.700 10.465 1.00 96.69 180 LEU A CA 1
ATOM 1463 C C . LEU A 1 180 ? -10.834 3.740 11.408 1.00 96.69 180 LEU A C 1
ATOM 1465 O O . LEU A 1 180 ? -10.208 3.020 12.184 1.00 96.69 180 LEU A O 1
ATOM 1469 N N . ILE A 1 181 ? -12.162 3.761 11.357 1.00 97.31 181 ILE A N 1
ATOM 1470 C CA . ILE A 1 181 ? -13.030 2.881 12.134 1.00 97.31 181 ILE A CA 1
ATOM 1471 C C . ILE A 1 181 ? -13.219 1.581 11.349 1.00 97.31 181 ILE A C 1
ATOM 1473 O O . ILE A 1 181 ? -13.607 1.616 10.182 1.00 97.31 181 ILE A O 1
ATOM 1477 N N . CYS A 1 182 ? -12.964 0.445 11.999 1.00 96.75 182 CYS A N 1
ATOM 1478 C CA . CYS A 1 182 ? -13.257 -0.876 11.454 1.00 96.75 182 CYS A CA 1
ATOM 1479 C C . CYS A 1 182 ? -14.751 -0.990 11.097 1.00 96.75 182 CYS A C 1
ATOM 1481 O O . CYS A 1 182 ? -15.579 -0.664 11.951 1.00 96.75 182 CYS A O 1
ATOM 1483 N N . PRO A 1 183 ? -15.112 -1.434 9.880 1.00 96.06 183 PRO A N 1
ATOM 1484 C CA . PRO A 1 183 ? -16.512 -1.532 9.474 1.00 96.06 183 PRO A CA 1
ATOM 1485 C C . PRO A 1 183 ? -17.244 -2.716 10.113 1.00 96.06 183 PRO A C 1
ATOM 1487 O O . PRO A 1 183 ? -18.467 -2.710 10.118 1.00 96.06 183 PRO A O 1
ATOM 1490 N N . GLU A 1 184 ? -16.523 -3.703 10.656 1.00 94.31 184 GLU A N 1
ATOM 1491 C CA . GLU A 1 184 ? -17.138 -4.857 11.316 1.00 94.31 184 GLU A CA 1
ATOM 1492 C C . GLU A 1 184 ? -17.923 -4.406 12.554 1.00 94.31 184 GLU A C 1
ATOM 1494 O O . GLU A 1 184 ? -17.357 -3.798 13.477 1.00 94.31 184 GLU A O 1
ATOM 1499 N N . ASP A 1 185 ? -19.218 -4.720 12.590 1.00 90.06 185 ASP A N 1
ATOM 1500 C CA . ASP A 1 185 ? -20.141 -4.294 13.647 1.00 90.06 185 ASP A CA 1
ATOM 1501 C C . ASP A 1 185 ? -19.740 -4.817 15.031 1.00 90.06 185 ASP A C 1
ATOM 1503 O O . ASP A 1 185 ? -19.897 -4.138 16.053 1.00 90.06 185 ASP A O 1
ATOM 1507 N N . ASP A 1 186 ? -19.149 -6.009 15.079 1.00 90.19 186 ASP A N 1
ATOM 1508 C CA . ASP A 1 186 ? -18.633 -6.619 16.297 1.00 90.19 186 ASP A CA 1
ATOM 1509 C C . ASP A 1 186 ? -17.237 -6.117 16.706 1.00 90.19 186 ASP A C 1
ATOM 1511 O O . ASP A 1 186 ? -16.772 -6.450 17.799 1.00 90.19 186 ASP A O 1
ATOM 1515 N N . CYS A 1 187 ? -16.606 -5.254 15.898 1.00 93.44 187 CYS A N 1
ATOM 1516 C CA . CYS A 1 187 ? -15.296 -4.674 16.172 1.00 93.44 187 CYS A CA 1
ATOM 1517 C C . CYS A 1 187 ? -15.349 -3.154 16.378 1.00 93.44 187 CYS A C 1
ATOM 1519 O O . CYS A 1 187 ? -15.121 -2.689 17.498 1.00 93.44 187 CYS A O 1
ATOM 1521 N N . GLN A 1 188 ? -15.637 -2.372 15.329 1.00 95.25 188 GLN A N 1
ATOM 1522 C CA . GLN A 1 188 ? -15.675 -0.895 15.326 1.00 95.25 188 GLN A CA 1
ATOM 1523 C C . GLN A 1 188 ? -14.451 -0.185 15.951 1.00 95.25 188 GLN A C 1
ATOM 1525 O O . GLN A 1 188 ? -14.517 0.981 16.375 1.00 95.25 188 GLN A O 1
ATOM 1530 N N . PHE A 1 189 ? -13.316 -0.885 16.014 1.00 95.88 189 PHE A N 1
ATOM 1531 C CA . PHE A 1 189 ? -12.058 -0.389 16.561 1.00 95.88 189 PHE A CA 1
ATOM 1532 C C . PHE A 1 189 ? -11.459 0.704 15.676 1.00 95.88 189 PHE A C 1
ATOM 1534 O O . PHE A 1 189 ? -11.542 0.629 14.455 1.00 95.88 189 PHE A O 1
ATOM 1541 N N . CYS A 1 190 ? -10.835 1.710 16.288 1.00 95.31 190 CYS A N 1
ATOM 1542 C CA . CYS A 1 190 ? -10.012 2.689 15.570 1.00 95.31 190 CYS A CA 1
ATOM 1543 C C . CYS A 1 190 ? -8.604 2.780 16.166 1.00 95.31 190 CYS A C 1
ATOM 1545 O O . CYS A 1 190 ? -7.615 2.646 15.453 1.00 95.31 190 CYS A O 1
ATOM 1547 N N . LYS A 1 191 ? -8.502 2.965 17.486 1.00 93.62 191 LYS A N 1
ATOM 1548 C CA . LYS A 1 191 ? -7.241 3.016 18.228 1.00 93.62 191 LYS A CA 1
ATOM 1549 C C . LYS A 1 191 ? -7.483 2.655 19.693 1.00 93.62 191 LYS A C 1
ATOM 1551 O O . LYS A 1 191 ? -8.542 2.957 20.242 1.00 93.62 191 LYS A O 1
ATOM 1556 N N . ARG A 1 192 ? -6.476 2.067 20.342 1.00 91.19 192 ARG A N 1
ATOM 1557 C CA . ARG A 1 192 ? -6.461 1.852 21.796 1.00 91.19 192 ARG A CA 1
ATOM 1558 C C . ARG A 1 192 ? -6.517 3.196 22.535 1.00 91.19 192 ARG A C 1
ATOM 1560 O O . ARG A 1 192 ? -5.905 4.164 22.083 1.00 91.19 192 ARG A O 1
ATOM 1567 N N . ASN A 1 193 ? -7.222 3.233 23.667 1.00 92.31 193 ASN A N 1
ATOM 1568 C CA . ASN A 1 193 ? -7.412 4.419 24.515 1.00 92.31 193 ASN A CA 1
ATOM 1569 C C . ASN A 1 193 ? -8.106 5.597 23.798 1.00 92.31 193 ASN A C 1
ATOM 1571 O O . ASN A 1 193 ? -7.875 6.757 24.130 1.00 92.31 193 ASN A O 1
ATOM 1575 N N . CYS A 1 194 ? -8.946 5.323 22.795 1.00 95.25 194 CYS A N 1
ATOM 1576 C CA . CYS A 1 194 ? -9.783 6.346 22.173 1.00 95.25 194 C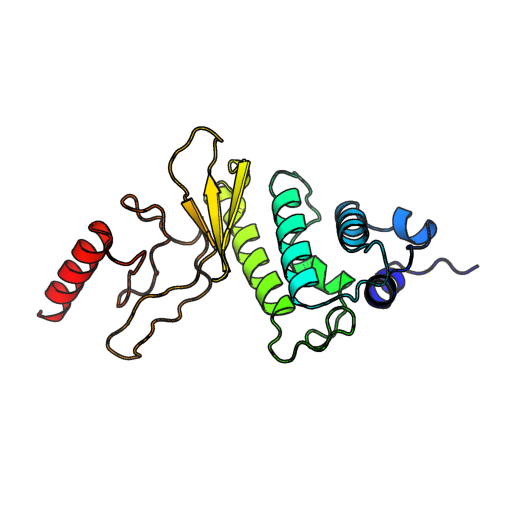YS A CA 1
ATOM 1577 C C . CYS A 1 194 ? -11.150 6.394 22.867 1.00 95.25 194 CYS A C 1
ATOM 1579 O O . CYS A 1 194 ? -11.911 5.432 22.794 1.00 95.25 194 CYS A O 1
ATOM 1581 N N . SER A 1 195 ? -11.504 7.532 23.468 1.00 96.50 195 SER A N 1
ATOM 1582 C CA . SER A 1 195 ? -12.795 7.714 24.152 1.00 96.50 195 SER A CA 1
ATOM 1583 C C . SER A 1 195 ? -14.003 7.449 23.241 1.00 96.50 195 SER A C 1
ATOM 1585 O O . SER A 1 195 ? -15.000 6.880 23.676 1.00 96.50 195 SER A O 1
ATOM 1587 N N . HIS A 1 196 ? -13.913 7.790 21.950 1.00 96.19 196 HIS A N 1
ATOM 1588 C CA . HIS A 1 196 ? -14.969 7.493 20.974 1.00 96.19 196 HIS A CA 1
ATOM 1589 C C . HIS A 1 196 ? -15.103 5.990 20.703 1.00 96.19 196 HIS A C 1
ATOM 1591 O O . HIS A 1 196 ? -16.206 5.518 20.436 1.00 96.19 196 HIS A O 1
ATOM 1597 N N . TYR A 1 197 ? -14.000 5.238 20.740 1.00 95.75 197 TYR A N 1
ATOM 1598 C CA . TYR A 1 197 ? -14.055 3.785 20.605 1.00 95.75 197 TYR A CA 1
ATOM 1599 C C . TYR A 1 197 ? -14.708 3.140 21.828 1.00 95.75 197 TYR A C 1
ATOM 1601 O O . TYR A 1 197 ? -15.599 2.314 21.648 1.00 95.75 197 TYR A O 1
ATOM 1609 N N . GLU A 1 198 ? -14.344 3.560 23.042 1.00 94.81 198 GLU A N 1
ATOM 1610 C CA . GLU A 1 198 ? -14.951 3.019 24.266 1.00 94.81 198 GLU A CA 1
ATOM 1611 C C . GLU A 1 198 ? -16.471 3.242 24.285 1.00 94.81 198 GLU A C 1
ATOM 1613 O O . GLU A 1 198 ? -17.226 2.295 24.495 1.00 94.81 198 GLU A O 1
ATOM 1618 N N . LYS A 1 199 ? -16.945 4.435 23.893 1.00 95.00 199 LYS A N 1
ATOM 1619 C CA . LYS A 1 199 ? -18.387 4.708 23.734 1.00 95.00 199 LYS A CA 1
ATOM 1620 C C . LYS A 1 199 ? -19.078 3.745 22.754 1.00 95.00 199 LYS A C 1
ATOM 1622 O O . LYS A 1 199 ? -20.170 3.254 23.038 1.00 95.00 199 LYS A O 1
ATOM 1627 N N . ARG A 1 200 ? -18.460 3.451 21.599 1.00 94.19 200 ARG A N 1
ATOM 1628 C CA . ARG A 1 200 ? -19.008 2.481 20.622 1.00 94.19 200 ARG A CA 1
ATOM 1629 C C . ARG A 1 200 ? -19.037 1.063 21.189 1.00 94.19 200 ARG A C 1
ATOM 1631 O O . ARG A 1 200 ? -20.020 0.346 21.011 1.00 94.19 200 ARG A O 1
ATOM 1638 N N . LYS A 1 201 ? -17.979 0.669 21.897 1.00 92.06 201 LYS A N 1
ATOM 1639 C CA . LYS A 1 201 ? -17.864 -0.642 22.540 1.00 92.06 201 LYS A CA 1
ATOM 1640 C C . LYS A 1 201 ? -18.940 -0.841 23.612 1.00 92.06 201 LYS A C 1
ATOM 1642 O O . LYS A 1 201 ? -19.600 -1.878 23.609 1.00 92.06 201 LYS A O 1
ATOM 1647 N N . GLU A 1 202 ? -19.169 0.148 24.473 1.00 92.12 202 GLU A N 1
ATOM 1648 C CA . GLU A 1 202 ? -20.238 0.119 25.481 1.00 92.12 202 GLU A CA 1
ATOM 1649 C C . GLU A 1 202 ? -21.626 0.019 24.839 1.00 92.12 202 GLU A C 1
ATOM 1651 O O . GLU A 1 202 ? -22.440 -0.816 25.238 1.00 92.12 202 GLU A O 1
ATOM 1656 N N . ALA A 1 203 ? -21.893 0.823 23.802 1.00 90.81 203 ALA A N 1
ATOM 1657 C CA . ALA A 1 203 ? -23.157 0.773 23.070 1.00 90.81 203 ALA A CA 1
ATOM 1658 C C . ALA A 1 203 ? -23.415 -0.619 22.467 1.00 90.81 203 ALA A C 1
ATOM 1660 O O . ALA A 1 203 ? -24.532 -1.134 22.552 1.00 90.81 203 ALA A O 1
ATOM 1661 N N . ARG A 1 204 ? -22.378 -1.269 21.921 1.00 88.62 204 ARG A N 1
ATOM 1662 C CA . ARG A 1 204 ? -22.463 -2.648 21.419 1.00 88.62 204 ARG A CA 1
ATOM 1663 C C . ARG A 1 204 ? -22.772 -3.649 22.529 1.00 88.62 204 ARG A C 1
ATOM 1665 O O . ARG A 1 204 ? -23.623 -4.512 22.346 1.00 88.62 204 ARG A O 1
ATOM 1672 N N . GLN A 1 205 ? -22.096 -3.545 23.670 1.00 86.38 205 GLN A N 1
ATOM 1673 C CA . GLN A 1 205 ? -22.337 -4.442 24.802 1.00 86.38 205 GLN A CA 1
ATOM 1674 C C . GLN A 1 205 ? -23.766 -4.319 25.333 1.00 86.38 205 GLN A C 1
ATOM 1676 O O . GLN A 1 205 ? -24.369 -5.332 25.668 1.00 86.38 205 GLN A O 1
ATOM 1681 N N . ARG A 1 206 ? -24.333 -3.105 25.354 1.00 88.00 206 ARG A N 1
ATOM 1682 C CA . ARG A 1 206 ? -25.744 -2.898 25.714 1.00 88.00 206 ARG A CA 1
ATOM 1683 C C . ARG A 1 206 ? -26.687 -3.579 24.725 1.00 88.00 206 ARG A C 1
ATOM 1685 O O . ARG A 1 206 ? -27.588 -4.274 25.165 1.00 88.00 206 ARG A O 1
ATOM 1692 N N . ARG A 1 207 ? -26.450 -3.442 23.415 1.00 84.50 207 ARG A N 1
ATOM 1693 C CA . ARG A 1 207 ? -27.282 -4.070 22.368 1.00 84.50 207 ARG A CA 1
ATOM 1694 C C . ARG A 1 207 ? -27.292 -5.595 22.404 1.00 84.50 207 ARG A C 1
ATOM 1696 O O . ARG A 1 207 ? -28.255 -6.172 21.948 1.00 84.50 207 ARG A O 1
ATOM 1703 N N . ARG A 1 208 ? -26.231 -6.232 22.903 1.00 79.06 208 ARG A N 1
ATOM 1704 C CA . ARG A 1 208 ? -26.134 -7.701 22.997 1.00 79.06 208 ARG A CA 1
ATOM 1705 C C . ARG A 1 208 ? -26.785 -8.295 24.245 1.00 79.06 208 ARG A C 1
ATOM 1707 O O . ARG A 1 208 ? -26.843 -9.511 24.367 1.00 79.06 208 ARG A O 1
ATOM 1714 N N . ARG A 1 209 ? -27.163 -7.453 25.211 1.00 73.19 209 ARG A N 1
ATOM 1715 C CA . ARG A 1 209 ? -27.855 -7.881 26.437 1.00 73.19 209 ARG A CA 1
ATOM 1716 C C . ARG A 1 209 ? -29.377 -7.917 26.272 1.00 73.19 209 ARG A C 1
ATOM 1718 O O . ARG A 1 209 ? -30.044 -8.407 27.175 1.00 73.19 209 ARG A O 1
ATOM 1725 N N . TYR A 1 210 ? -29.881 -7.382 25.164 1.00 56.25 210 TYR A N 1
ATOM 1726 C CA . TYR A 1 210 ? -31.273 -7.438 24.729 1.00 56.25 210 TYR A CA 1
ATOM 1727 C C . TYR A 1 210 ? -31.357 -8.321 23.488 1.00 56.25 210 TYR A C 1
ATOM 1729 O O . TYR A 1 210 ? -32.416 -8.952 23.309 1.00 56.25 210 TYR A O 1
#

Sequence (210 aa):
MKLLDGNLIYKYANIFIFGNYQLPESWIIKMPKWAVEFYKSLHRPDNLRLSLPYLYLSILKHFLKMLPVLQTEYHPQLYKVLLGNDLSLPCKIYDPLQIIDSFCETLETLWKNRDIGKLKEFKVFKFTSQGLLQGKQSKSSSSYTTILAYCGGWTDAKGKCGHTPLVIGKHRVCEGCGYLICPEDDCQFCKRNCSHYEKRKEARQRRRRY

pLDDT: mean 89.19, std 10.09, range [36.41, 97.38]

Radius of gyration: 20.39 Å; chains: 1; bounding box: 58×40×64 Å

Secondary structure (DSSP, 8-state):
-PPPPHHHHHHHHHHHHHHTPPPPHHHHTTS-HHHHHHHHHT--SSSPPP-HHHHHHHHHHHHHHHTT---SS--GGGHHHHH-S-TTSGGG---TT-HHHHHHHHHHHHHHTTTTTTGGG--EEEE-TTS-EEEESSTT--PPEEEEE----EETTTEE-----EEBTTB-B-TTTSPBPP--TTT----TT-HHHHHHHHHHHHHT--